Protein AF-H9FMI4-F1 (afdb_monomer_lite)

pLDDT: mean 73.88, std 20.62, range [27.97, 95.12]

Radius of gyration: 36.06 Å; chains: 1; bounding box: 85×95×102 Å

Structure (mmCIF, N/CA/C/O backbone):
data_AF-H9FMI4-F1
#
_entry.id   AF-H9FMI4-F1
#
loop_
_atom_site.group_PDB
_atom_site.id
_atom_site.type_symbol
_atom_site.label_atom_id
_atom_site.label_alt_id
_atom_site.label_comp_id
_atom_site.label_asym_id
_atom_site.label_entity_id
_atom_site.label_seq_id
_atom_site.pdbx_PDB_ins_code
_atom_site.Cartn_x
_atom_site.Cartn_y
_atom_site.Cartn_z
_atom_site.occupancy
_atom_site.B_iso_or_equiv
_atom_site.auth_seq_id
_atom_site.auth_comp_id
_atom_site.auth_asym_id
_atom_site.auth_atom_id
_atom_site.pdbx_PDB_model_num
ATOM 1 N N . GLU A 1 1 ? 30.956 66.919 -17.839 1.00 42.22 1 GLU A N 1
ATOM 2 C CA . GLU A 1 1 ? 31.391 65.594 -18.315 1.00 42.22 1 GLU A CA 1
ATOM 3 C C . GLU A 1 1 ? 30.172 64.698 -18.443 1.00 42.22 1 GLU A C 1
ATOM 5 O O . GLU A 1 1 ? 29.505 64.435 -17.453 1.00 42.22 1 GLU A O 1
ATOM 10 N N . LEU A 1 2 ? 29.829 64.336 -19.676 1.00 40.94 2 LEU A N 1
ATOM 11 C CA . LEU A 1 2 ? 28.785 63.376 -20.034 1.00 40.94 2 LEU A CA 1
ATOM 12 C C . LEU A 1 2 ? 29.380 62.520 -21.159 1.00 40.94 2 LEU A C 1
ATOM 14 O O . LEU A 1 2 ? 29.758 63.107 -22.177 1.00 40.94 2 LEU A O 1
ATOM 18 N N . PRO A 1 3 ? 29.506 61.191 -21.011 1.00 38.88 3 PRO A N 1
ATOM 19 C CA . PRO A 1 3 ? 29.936 60.337 -22.109 1.00 38.88 3 PRO A CA 1
ATOM 20 C C . PRO A 1 3 ? 28.745 59.842 -22.942 1.00 38.88 3 PRO A C 1
ATOM 22 O O . PRO A 1 3 ? 27.662 59.571 -22.425 1.00 38.88 3 PRO A O 1
ATOM 25 N N . LEU A 1 4 ? 29.002 59.753 -24.246 1.00 40.91 4 LEU A N 1
ATOM 26 C CA . LEU A 1 4 ? 28.154 59.280 -25.345 1.00 40.91 4 LEU A CA 1
ATOM 27 C C . LEU A 1 4 ? 27.764 57.786 -25.233 1.00 40.91 4 LEU A C 1
ATOM 29 O O . LEU A 1 4 ? 28.444 57.039 -24.531 1.00 40.91 4 LEU A O 1
ATOM 33 N N . PRO A 1 5 ? 26.716 57.332 -25.955 1.00 41.47 5 PRO A N 1
ATOM 34 C CA . PRO A 1 5 ? 26.287 55.934 -25.970 1.00 41.47 5 PRO A CA 1
ATOM 35 C C . PRO A 1 5 ? 27.092 55.071 -26.962 1.00 41.47 5 PRO A C 1
ATOM 37 O O . PRO A 1 5 ? 27.401 55.502 -28.073 1.00 41.47 5 PRO A O 1
ATOM 40 N N . GLU A 1 6 ? 27.390 53.834 -26.555 1.00 38.56 6 GLU A N 1
ATOM 41 C CA . GLU A 1 6 ? 28.016 52.772 -27.362 1.00 38.56 6 GLU A CA 1
ATOM 42 C C . GLU A 1 6 ? 26.975 52.029 -28.240 1.00 38.56 6 GLU A C 1
ATOM 44 O O . GLU A 1 6 ? 25.792 52.001 -27.883 1.00 38.56 6 GLU A O 1
ATOM 49 N N . PRO A 1 7 ? 27.375 51.423 -29.379 1.00 35.50 7 PRO A N 1
ATOM 50 C CA . PRO A 1 7 ? 26.454 50.845 -30.361 1.00 35.50 7 PRO A CA 1
ATOM 51 C C . PRO A 1 7 ? 26.001 49.404 -30.049 1.00 35.50 7 PRO A C 1
ATOM 53 O O . PRO A 1 7 ? 26.708 48.617 -29.424 1.00 35.50 7 PRO A O 1
ATOM 56 N N . GLU A 1 8 ? 24.813 49.060 -30.557 1.00 37.81 8 GLU A N 1
ATOM 57 C CA . GLU A 1 8 ? 24.142 47.755 -30.471 1.00 37.81 8 GLU A CA 1
ATOM 58 C C . GLU A 1 8 ? 24.957 46.594 -31.081 1.00 37.81 8 GLU A C 1
ATOM 60 O O . GLU A 1 8 ? 25.330 46.624 -32.257 1.00 37.81 8 GLU A O 1
ATOM 65 N N . GLU A 1 9 ? 25.161 45.516 -30.310 1.00 32.06 9 GLU A N 1
ATOM 66 C CA . GLU A 1 9 ? 25.760 44.266 -30.793 1.00 32.06 9 GLU A CA 1
ATOM 67 C C . GLU A 1 9 ? 24.673 43.285 -31.280 1.00 32.06 9 GLU A C 1
ATOM 69 O O . GLU A 1 9 ? 23.802 42.840 -30.529 1.00 32.06 9 GLU A O 1
ATOM 74 N N . GLN A 1 10 ? 24.724 42.941 -32.569 1.00 32.38 10 GLN A N 1
ATOM 75 C CA . GLN A 1 10 ? 23.829 41.983 -33.217 1.00 32.38 10 GLN A CA 1
ATOM 76 C C . GLN A 1 10 ? 24.115 40.542 -32.767 1.00 32.38 10 GLN A C 1
ATOM 78 O O . GLN A 1 10 ? 25.233 40.032 -32.852 1.00 32.38 10 GLN A O 1
ATOM 83 N N . SER A 1 11 ? 23.057 39.847 -32.361 1.00 31.47 11 SER A N 1
ATOM 84 C CA . SER A 1 11 ? 23.058 38.450 -31.937 1.00 31.47 11 SER A CA 1
ATOM 85 C C . SER A 1 11 ? 23.387 37.485 -33.091 1.00 31.47 11 SER A C 1
ATOM 87 O O . SER A 1 11 ? 22.639 37.346 -34.057 1.00 31.47 11 SER A O 1
ATOM 89 N N . ARG A 1 12 ? 24.507 36.755 -32.976 1.00 35.41 12 ARG A N 1
ATOM 90 C CA . ARG A 1 12 ? 24.847 35.607 -33.844 1.00 35.41 12 ARG A CA 1
ATOM 91 C C . ARG A 1 12 ? 24.311 34.286 -33.262 1.00 35.41 12 ARG A C 1
ATOM 93 O O . ARG A 1 12 ? 24.400 34.080 -32.050 1.00 35.41 12 ARG A O 1
ATOM 100 N N . PRO A 1 13 ? 23.834 33.336 -34.092 1.00 30.42 13 PRO A N 1
ATOM 101 C CA . PRO A 1 13 ? 23.351 32.039 -33.619 1.00 30.42 13 PRO A CA 1
ATOM 102 C C . PRO A 1 13 ? 24.508 31.109 -33.209 1.00 30.42 13 PRO A C 1
ATOM 104 O O . PRO A 1 13 ? 25.505 30.964 -33.923 1.00 30.42 13 PRO A O 1
ATOM 107 N N . ARG A 1 14 ? 24.365 30.444 -32.053 1.00 31.91 14 ARG A N 1
ATOM 108 C CA . ARG A 1 14 ? 25.301 29.422 -31.548 1.00 31.91 14 ARG A CA 1
ATOM 109 C C . ARG A 1 14 ? 25.252 28.163 -32.427 1.00 31.91 14 ARG A C 1
ATOM 111 O O . ARG A 1 14 ? 24.210 27.527 -32.547 1.00 31.91 14 ARG A O 1
ATOM 118 N N . LYS A 1 15 ? 26.399 27.775 -32.996 1.00 31.66 15 LYS A N 1
ATOM 119 C CA . LYS A 1 15 ? 26.611 26.465 -33.640 1.00 31.66 15 LYS A CA 1
ATOM 120 C C . LYS A 1 15 ? 26.586 25.335 -32.592 1.00 31.66 15 LYS A C 1
ATOM 122 O O . LYS A 1 15 ? 27.201 25.507 -31.539 1.00 31.66 15 LYS A O 1
ATOM 127 N N . PRO A 1 16 ? 25.965 24.173 -32.869 1.00 31.17 16 PRO A N 1
ATOM 128 C CA . PRO A 1 16 ? 26.100 22.992 -32.023 1.00 31.17 16 PRO A CA 1
ATOM 129 C C . PRO A 1 16 ? 27.470 22.326 -32.222 1.00 31.17 16 PRO A C 1
ATOM 131 O O . PRO A 1 16 ? 27.912 22.072 -33.344 1.00 31.17 16 PRO A O 1
ATOM 134 N N . THR A 1 17 ? 28.144 22.051 -31.108 1.00 30.31 17 THR A N 1
ATOM 135 C CA . THR A 1 17 ? 29.453 21.398 -31.033 1.00 30.31 17 THR A CA 1
ATOM 136 C C . THR A 1 17 ? 29.325 19.914 -31.386 1.00 30.31 17 THR A C 1
ATOM 138 O O . THR A 1 17 ? 28.768 19.134 -30.615 1.00 30.31 17 THR A O 1
ATOM 141 N N . LEU A 1 18 ? 29.848 19.512 -32.545 1.00 33.16 18 LEU A N 1
ATOM 142 C CA . LEU A 1 18 ? 30.034 18.104 -32.904 1.00 33.16 18 LEU A CA 1
ATOM 143 C C . LEU A 1 18 ? 31.157 17.516 -32.037 1.00 33.16 18 LEU A C 1
ATOM 145 O O . LEU A 1 18 ? 32.282 18.015 -32.062 1.00 33.16 18 LEU A O 1
ATOM 149 N N . GLN A 1 19 ? 30.859 16.475 -31.256 1.00 34.31 19 GLN A N 1
ATOM 150 C CA . GLN A 1 19 ? 31.896 15.699 -30.569 1.00 34.31 19 GLN A CA 1
ATOM 151 C C . GLN A 1 19 ? 32.615 14.752 -31.548 1.00 34.31 19 GLN A C 1
ATOM 153 O O . GLN A 1 19 ? 32.002 14.305 -32.521 1.00 34.31 19 GLN A O 1
ATOM 158 N N . PRO A 1 20 ? 33.902 14.426 -31.316 1.00 30.05 20 PRO A N 1
ATOM 159 C CA . PRO A 1 20 ? 34.698 13.655 -32.259 1.00 30.05 20 PRO A CA 1
ATOM 160 C C . PRO A 1 20 ? 34.343 12.166 -32.195 1.00 30.05 20 PRO A C 1
ATOM 162 O O . PRO A 1 20 ? 34.329 11.558 -31.125 1.00 30.05 20 PRO A O 1
ATOM 165 N N . VAL A 1 21 ? 34.115 11.565 -33.361 1.00 31.38 21 VAL A N 1
ATOM 166 C CA . VAL A 1 21 ? 33.982 10.114 -33.528 1.00 31.38 21 VAL A CA 1
ATOM 167 C C . VAL A 1 21 ? 35.358 9.473 -33.321 1.00 31.38 21 VAL A C 1
ATOM 169 O O . VAL A 1 21 ? 36.261 9.638 -34.141 1.00 31.38 21 VAL A O 1
ATOM 172 N N . LEU A 1 22 ? 35.530 8.739 -32.219 1.00 30.92 22 LEU A N 1
ATOM 173 C CA . LEU A 1 22 ? 36.708 7.902 -31.981 1.00 30.92 22 LEU A CA 1
ATOM 174 C C . LEU A 1 22 ? 36.689 6.707 -32.947 1.00 30.92 22 LEU A C 1
ATOM 176 O O . LEU A 1 22 ? 35.908 5.772 -32.788 1.00 30.92 22 LEU A O 1
ATOM 180 N N . GLN A 1 23 ? 37.568 6.731 -33.949 1.00 30.28 23 GLN A N 1
ATOM 181 C CA . GLN A 1 23 ? 37.829 5.595 -34.835 1.00 30.28 23 GLN A CA 1
ATOM 182 C C . GLN A 1 23 ? 38.640 4.521 -34.091 1.00 30.28 23 GLN A C 1
ATOM 184 O O . GLN A 1 23 ? 39.868 4.581 -34.019 1.00 30.28 23 GLN A O 1
ATOM 189 N N . LEU A 1 24 ? 37.959 3.516 -33.540 1.00 27.97 24 LEU A N 1
ATOM 190 C CA . LEU A 1 24 ? 38.598 2.314 -33.002 1.00 27.97 24 LEU A CA 1
ATOM 191 C C . LEU A 1 24 ? 38.919 1.344 -34.151 1.00 27.97 24 LEU A C 1
ATOM 193 O O . LEU A 1 24 ? 38.038 0.705 -34.721 1.00 27.97 24 LEU A O 1
ATOM 197 N N . LYS A 1 25 ? 40.208 1.241 -34.501 1.00 29.80 25 LYS A N 1
ATOM 198 C CA . LYS A 1 25 ? 40.739 0.234 -35.436 1.00 29.80 25 LYS A CA 1
ATOM 199 C C . LYS A 1 25 ? 40.521 -1.175 -34.873 1.00 29.80 25 LYS A C 1
ATOM 201 O O . LYS A 1 25 ? 41.021 -1.499 -33.796 1.00 29.80 25 LYS A O 1
ATOM 206 N N . ALA A 1 26 ? 39.836 -2.026 -35.635 1.00 30.75 26 ALA A N 1
ATOM 207 C CA . ALA A 1 26 ? 39.648 -3.437 -35.316 1.00 30.75 26 ALA A CA 1
ATOM 208 C C . ALA A 1 26 ? 40.996 -4.189 -35.291 1.00 30.75 26 ALA A C 1
ATOM 210 O O . ALA A 1 26 ? 41.711 -4.253 -36.294 1.00 30.75 26 ALA A O 1
ATOM 211 N N . ARG A 1 27 ? 41.342 -4.782 -34.141 1.00 29.52 27 ARG A N 1
ATOM 212 C CA . ARG A 1 27 ? 42.424 -5.771 -34.017 1.00 29.52 27 ARG A CA 1
ATOM 213 C C . ARG A 1 27 ? 41.972 -7.067 -34.699 1.00 29.52 27 ARG A C 1
ATOM 215 O O . ARG A 1 27 ? 41.028 -7.697 -34.235 1.00 29.52 27 ARG A O 1
ATOM 222 N N . ARG A 1 28 ? 42.659 -7.487 -35.766 1.00 33.09 28 ARG A N 1
ATOM 223 C CA . ARG A 1 28 ? 42.507 -8.842 -36.322 1.00 33.09 28 ARG A CA 1
ATOM 224 C C . ARG A 1 28 ? 43.078 -9.850 -35.322 1.00 33.09 28 ARG A C 1
ATOM 226 O O . ARG A 1 28 ? 44.246 -9.733 -34.953 1.00 33.09 28 ARG A O 1
ATOM 233 N N . ARG A 1 29 ? 42.273 -10.823 -34.888 1.00 29.66 29 ARG A N 1
ATOM 234 C CA . ARG A 1 29 ? 42.790 -12.043 -34.258 1.00 29.66 29 ARG A CA 1
ATOM 235 C C . ARG A 1 29 ? 43.164 -13.050 -35.343 1.00 29.66 29 ARG A C 1
ATOM 237 O O . ARG A 1 29 ? 42.471 -13.174 -36.347 1.00 29.66 29 ARG A O 1
ATOM 244 N N . LEU A 1 30 ? 44.307 -13.690 -35.131 1.00 38.28 30 LEU A N 1
ATOM 245 C CA . LEU A 1 30 ? 44.795 -14.847 -35.864 1.00 38.28 30 LEU A CA 1
ATOM 246 C C . LEU A 1 30 ? 44.110 -16.069 -35.247 1.00 38.28 30 LEU A C 1
ATOM 248 O O . LEU A 1 30 ? 44.244 -16.248 -34.038 1.00 38.28 30 LEU A O 1
ATOM 252 N N . ASP A 1 31 ? 43.399 -16.868 -36.039 1.00 33.06 31 ASP A N 1
ATOM 253 C CA . ASP A 1 31 ? 42.858 -18.142 -35.564 1.00 33.06 31 ASP A CA 1
ATOM 254 C C . ASP A 1 31 ? 43.367 -19.296 -36.428 1.00 33.06 31 ASP A C 1
ATOM 256 O O . ASP A 1 31 ? 43.483 -19.176 -37.652 1.00 33.06 31 ASP A O 1
ATOM 260 N N . LYS A 1 32 ? 43.765 -20.362 -35.734 1.00 32.12 32 LYS A N 1
ATOM 261 C CA . LYS A 1 32 ? 44.442 -21.553 -36.234 1.00 32.12 32 LYS A CA 1
ATOM 262 C C . LYS A 1 32 ? 43.520 -22.738 -35.957 1.00 32.12 32 LYS A C 1
ATOM 264 O O . LYS A 1 32 ? 43.029 -22.879 -34.846 1.00 32.12 32 LYS A O 1
ATOM 269 N N . ASP A 1 33 ? 43.440 -23.602 -36.961 1.00 31.55 33 ASP A N 1
ATOM 270 C CA . ASP A 1 33 ? 42.939 -24.979 -36.959 1.00 31.55 33 ASP A CA 1
ATOM 271 C C . ASP A 1 33 ? 41.448 -25.231 -37.244 1.00 31.55 33 ASP A C 1
ATOM 273 O O . ASP A 1 33 ? 40.531 -24.515 -36.857 1.00 31.55 33 ASP A O 1
ATOM 277 N N . ALA A 1 34 ? 41.271 -26.281 -38.046 1.00 35.66 34 ALA A N 1
ATOM 278 C CA . ALA A 1 34 ? 40.115 -26.651 -38.844 1.00 35.66 34 ALA A CA 1
ATOM 279 C C . ALA A 1 34 ? 39.154 -27.618 -38.136 1.00 35.66 34 ALA A C 1
ATOM 281 O O . ALA A 1 34 ? 39.612 -28.470 -37.380 1.00 35.66 34 ALA A O 1
ATOM 282 N N . LEU A 1 35 ? 37.867 -27.603 -38.535 1.00 30.77 35 LEU A N 1
ATOM 283 C CA . LEU A 1 35 ? 37.130 -28.822 -38.921 1.00 30.77 35 LEU A CA 1
ATOM 284 C C . LEU A 1 35 ? 35.811 -28.531 -39.692 1.00 30.77 35 LEU A C 1
ATOM 286 O O . LEU A 1 35 ? 34.943 -27.829 -39.192 1.00 30.77 35 LEU A O 1
ATOM 290 N N . ALA A 1 36 ? 35.721 -29.118 -40.898 1.00 34.00 36 ALA A N 1
ATOM 291 C CA . ALA A 1 36 ? 34.589 -29.515 -41.771 1.00 34.00 36 ALA A CA 1
ATOM 292 C C . ALA A 1 36 ? 33.333 -28.612 -42.005 1.00 34.00 36 ALA A C 1
ATOM 294 O O . ALA A 1 36 ? 32.648 -28.240 -41.056 1.00 34.00 36 ALA A O 1
ATOM 295 N N . PRO A 1 37 ? 32.914 -28.374 -43.277 1.00 37.97 37 PRO A N 1
ATOM 296 C CA . PRO A 1 37 ? 31.668 -27.677 -43.609 1.00 37.97 37 PRO A CA 1
ATOM 297 C C . PRO A 1 37 ? 30.468 -28.632 -43.789 1.00 37.97 37 PRO A C 1
ATOM 299 O O . PRO A 1 37 ? 30.558 -29.647 -44.479 1.00 37.97 37 PRO A O 1
ATOM 302 N N . GLY A 1 38 ? 29.316 -28.267 -43.215 1.00 42.00 38 GLY A N 1
ATOM 303 C CA . GLY A 1 38 ? 27.993 -28.772 -43.612 1.00 42.00 38 GLY A CA 1
ATOM 304 C C . GLY A 1 38 ? 27.479 -28.084 -44.892 1.00 42.00 38 GLY A C 1
ATOM 305 O O . GLY A 1 38 ? 28.081 -27.105 -45.342 1.00 42.00 38 GLY A O 1
ATOM 306 N N . PRO A 1 39 ? 26.379 -28.559 -45.506 1.00 37.25 39 PRO A N 1
ATOM 307 C CA . PRO A 1 39 ? 25.982 -28.183 -46.859 1.00 37.25 39 PRO A CA 1
ATOM 308 C C . PRO A 1 39 ? 25.216 -26.855 -46.860 1.00 37.25 39 PRO A C 1
ATOM 310 O O . PRO A 1 39 ? 24.010 -26.811 -47.076 1.00 37.25 39 PRO A O 1
ATOM 313 N N . PHE A 1 40 ? 25.918 -25.753 -46.631 1.00 34.44 40 PHE A N 1
ATOM 314 C CA . PHE A 1 40 ? 25.417 -24.427 -46.964 1.00 34.44 40 PHE A CA 1
ATOM 315 C C . PHE A 1 40 ? 26.462 -23.734 -47.826 1.00 34.44 40 PHE A C 1
ATOM 317 O O . PHE A 1 40 ? 27.612 -23.567 -47.425 1.00 34.44 40 PHE A O 1
ATOM 324 N N . ALA A 1 41 ? 26.065 -23.379 -49.048 1.00 32.97 41 ALA A N 1
ATOM 325 C CA . ALA A 1 41 ? 26.915 -22.648 -49.970 1.00 32.97 41 ALA A CA 1
ATOM 326 C C . ALA A 1 41 ? 27.346 -21.324 -49.321 1.00 32.97 41 ALA A C 1
ATOM 328 O O . ALA A 1 41 ? 26.516 -20.473 -49.001 1.00 32.97 41 ALA A O 1
ATOM 329 N N . ALA A 1 42 ? 28.653 -21.160 -49.119 1.00 33.56 42 ALA A N 1
ATOM 330 C CA . ALA A 1 42 ? 29.232 -19.887 -48.730 1.00 33.56 42 ALA A CA 1
ATOM 331 C C . ALA A 1 42 ? 29.050 -18.894 -49.886 1.00 33.56 42 ALA A C 1
ATOM 333 O O . ALA A 1 42 ? 29.581 -19.094 -50.979 1.00 33.56 42 ALA A O 1
ATOM 334 N N . PHE A 1 43 ? 28.291 -17.824 -49.657 1.00 36.44 43 PHE A N 1
ATOM 335 C CA . PHE A 1 43 ? 28.196 -16.724 -50.612 1.00 36.44 43 PHE A CA 1
ATOM 336 C C . PHE A 1 43 ? 29.449 -15.842 -50.508 1.00 36.44 43 PHE A C 1
ATOM 338 O O . PHE A 1 43 ? 29.859 -15.496 -49.395 1.00 36.44 43 PHE A O 1
ATOM 345 N N . PRO A 1 44 ? 30.072 -15.443 -51.631 1.00 33.75 44 PRO A N 1
ATOM 346 C CA . PRO A 1 44 ? 31.243 -14.587 -51.588 1.00 33.75 44 PRO A CA 1
ATOM 347 C C . PRO A 1 44 ? 30.835 -13.174 -51.154 1.00 33.75 44 PRO A C 1
ATOM 349 O O . PRO A 1 44 ? 30.072 -12.479 -51.828 1.00 33.75 44 PRO A O 1
ATOM 352 N N . ASN A 1 45 ? 31.372 -12.736 -50.015 1.00 39.09 45 ASN A N 1
ATOM 353 C CA . ASN A 1 45 ? 31.313 -11.348 -49.574 1.00 39.09 45 ASN A CA 1
ATOM 354 C C . ASN A 1 45 ? 32.164 -10.484 -50.510 1.00 39.09 45 ASN A C 1
ATOM 356 O O . ASN A 1 45 ? 33.381 -10.399 -50.361 1.00 39.09 45 ASN A O 1
ATOM 360 N N . GLY A 1 46 ? 31.514 -9.838 -51.476 1.00 40.19 46 GLY A N 1
ATOM 361 C CA . GLY A 1 46 ? 32.194 -8.916 -52.380 1.00 40.19 46 GLY A CA 1
ATOM 362 C C . GLY A 1 46 ? 31.370 -8.517 -53.595 1.00 40.19 46 GLY A C 1
ATOM 363 O O . GLY A 1 46 ? 31.878 -8.587 -54.705 1.00 40.19 46 GLY A O 1
ATOM 364 N N . TRP A 1 47 ? 30.109 -8.111 -53.417 1.00 33.75 47 TRP A N 1
ATOM 365 C CA . TRP A 1 47 ? 29.311 -7.572 -54.524 1.00 33.75 47 TRP A CA 1
ATOM 366 C C . TRP A 1 47 ? 29.011 -6.088 -54.311 1.00 33.75 47 TRP A C 1
ATOM 368 O O . TRP A 1 47 ? 28.010 -5.700 -53.707 1.00 33.75 47 TRP A O 1
ATOM 378 N N . THR A 1 48 ? 29.894 -5.233 -54.824 1.00 45.56 48 THR A N 1
ATOM 379 C CA . THR A 1 48 ? 29.603 -3.816 -55.063 1.00 45.56 48 THR A CA 1
ATOM 380 C C . THR A 1 48 ? 28.814 -3.711 -56.362 1.00 45.56 48 THR A C 1
ATOM 382 O O . THR A 1 48 ? 29.385 -3.603 -57.443 1.00 45.56 48 THR A O 1
ATOM 385 N N . GLY A 1 49 ? 27.489 -3.783 -56.289 1.00 37.41 49 GLY A N 1
ATOM 386 C CA . GLY A 1 49 ? 26.675 -3.684 -57.493 1.00 37.41 49 GLY A CA 1
ATOM 387 C C . GLY A 1 49 ? 25.220 -3.401 -57.183 1.00 37.41 49 GLY A C 1
ATOM 388 O O . GLY A 1 49 ? 24.544 -4.204 -56.547 1.00 37.41 49 GLY A O 1
ATOM 389 N N . LYS A 1 50 ? 24.745 -2.252 -57.672 1.00 46.00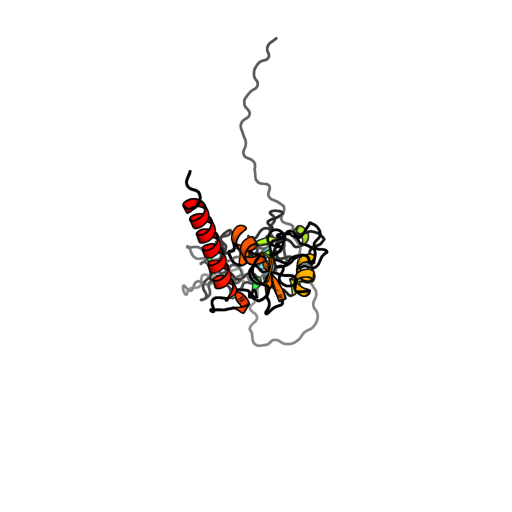 50 LYS A N 1
ATOM 390 C CA . LYS A 1 50 ? 23.326 -1.938 -57.849 1.00 46.00 50 LYS A CA 1
ATOM 391 C C . LYS A 1 50 ? 22.664 -3.077 -58.638 1.00 46.00 50 LYS A C 1
ATOM 393 O O . LYS A 1 50 ? 22.717 -3.071 -59.862 1.00 46.00 50 LYS A O 1
ATOM 398 N N . GLN A 1 51 ? 22.025 -4.032 -57.971 1.00 46.25 51 GLN A N 1
ATOM 399 C CA . GLN A 1 51 ? 21.050 -4.904 -58.622 1.00 46.25 51 GLN A CA 1
ATOM 400 C C . GLN A 1 51 ? 19.647 -4.392 -58.311 1.00 46.25 51 GLN A C 1
ATOM 402 O O . GLN A 1 51 ? 19.185 -4.447 -57.174 1.00 46.25 51 GLN A O 1
ATOM 407 N N . LYS A 1 52 ? 18.965 -3.888 -59.345 1.00 46.56 52 LYS A N 1
ATOM 408 C CA . LYS A 1 52 ? 17.502 -3.848 -59.366 1.00 46.56 52 LYS A CA 1
ATOM 409 C C . LYS A 1 52 ? 17.032 -5.279 -59.626 1.00 46.56 52 LYS A C 1
ATOM 411 O O . LYS A 1 52 ? 17.380 -5.844 -60.659 1.00 46.56 52 LYS A O 1
ATOM 416 N N . SER A 1 53 ? 16.299 -5.873 -58.688 1.00 48.03 53 SER A N 1
ATOM 417 C CA . SER A 1 53 ? 15.646 -7.165 -58.910 1.00 48.03 53 SER A CA 1
ATOM 418 C C . SER A 1 53 ? 14.530 -6.994 -59.954 1.00 48.03 53 SER A C 1
ATOM 420 O O . SER A 1 53 ? 13.712 -6.085 -59.788 1.00 48.03 53 SER A O 1
ATOM 422 N N . PRO A 1 54 ? 14.475 -7.827 -61.007 1.00 45.84 54 PRO A N 1
ATOM 423 C CA . PRO A 1 54 ? 13.487 -7.705 -62.083 1.00 45.84 54 PRO A CA 1
ATOM 424 C C . PRO A 1 54 ? 12.066 -8.107 -61.656 1.00 45.84 54 PRO A C 1
ATOM 426 O O . PRO A 1 54 ? 11.106 -7.717 -62.308 1.00 45.84 54 PRO A O 1
ATOM 429 N N . ASP A 1 55 ? 11.918 -8.804 -60.529 1.00 58.84 55 ASP A N 1
ATOM 430 C CA . ASP A 1 55 ? 10.650 -9.437 -60.143 1.00 58.84 55 ASP A CA 1
ATOM 431 C C . ASP A 1 55 ? 9.680 -8.508 -59.391 1.00 58.84 55 ASP A C 1
ATOM 433 O O . ASP A 1 55 ? 8.672 -8.965 -58.862 1.00 58.84 55 ASP A O 1
ATOM 437 N N . GLY A 1 56 ? 10.004 -7.219 -59.227 1.00 53.12 56 GLY A N 1
ATOM 438 C CA . GLY A 1 56 ? 9.208 -6.292 -58.402 1.00 53.12 56 GLY A CA 1
ATOM 439 C C . GLY A 1 56 ? 9.169 -6.641 -56.903 1.00 53.12 56 GLY A C 1
ATOM 440 O O . GLY A 1 56 ? 8.599 -5.902 -56.109 1.00 53.12 56 GLY A O 1
ATOM 441 N N . VAL A 1 57 ? 9.808 -7.739 -56.488 1.00 57.00 57 VAL A N 1
ATOM 442 C CA . VAL A 1 57 ? 9.880 -8.174 -55.092 1.00 57.00 57 VAL A CA 1
ATOM 443 C C . VAL A 1 57 ? 10.898 -7.318 -54.346 1.00 57.00 57 VAL A C 1
ATOM 445 O O . VAL A 1 57 ? 12.112 -7.478 -54.482 1.00 57.00 57 VAL A O 1
ATOM 448 N N . HIS A 1 58 ? 10.387 -6.394 -53.540 1.00 57.91 58 HIS A N 1
ATOM 449 C CA . HIS A 1 58 ? 11.175 -5.516 -52.684 1.00 57.91 58 HIS A CA 1
ATOM 450 C C . HIS A 1 58 ? 11.814 -6.318 -51.546 1.00 57.91 58 HIS A C 1
ATOM 452 O O . HIS A 1 58 ? 11.121 -6.916 -50.724 1.00 57.91 58 HIS A O 1
ATOM 458 N N . ARG A 1 59 ? 13.148 -6.341 -51.488 1.00 62.31 59 ARG A N 1
ATOM 459 C CA . ARG A 1 59 ? 13.893 -7.080 -50.462 1.00 62.31 59 ARG A CA 1
ATOM 460 C C . ARG A 1 59 ? 14.433 -6.105 -49.423 1.00 62.31 59 ARG A C 1
ATOM 462 O O . ARG A 1 59 ? 15.263 -5.258 -49.743 1.00 62.31 59 ARG A O 1
ATOM 469 N N . VAL A 1 60 ? 13.964 -6.233 -48.183 1.00 56.66 60 VAL A N 1
ATOM 470 C CA . VAL A 1 60 ? 14.588 -5.579 -47.028 1.00 56.66 60 VAL A CA 1
ATOM 471 C C . VAL A 1 60 ? 15.893 -6.314 -46.749 1.00 56.66 60 VAL A C 1
ATOM 473 O O . VAL A 1 60 ? 15.889 -7.527 -46.544 1.00 56.66 60 VAL A O 1
ATOM 476 N N . ARG A 1 61 ? 17.014 -5.594 -46.767 1.00 60.19 61 ARG A N 1
ATOM 477 C CA . ARG A 1 61 ? 18.309 -6.139 -46.362 1.00 60.19 61 ARG A CA 1
ATOM 478 C C . ARG A 1 61 ? 18.697 -5.505 -45.036 1.00 60.19 61 ARG A C 1
ATOM 480 O O . ARG A 1 61 ? 18.890 -4.296 -44.963 1.00 60.19 61 ARG A O 1
ATOM 487 N N . VAL A 1 62 ? 18.821 -6.338 -44.012 1.00 58.03 62 VAL A N 1
ATOM 488 C CA . VAL A 1 62 ? 19.464 -5.969 -42.750 1.00 58.03 62 VAL A CA 1
ATOM 489 C C . VAL A 1 62 ? 20.954 -6.245 -42.932 1.00 58.03 62 VAL A C 1
ATOM 491 O O . VAL A 1 62 ? 21.329 -7.342 -43.352 1.00 58.03 62 VAL A O 1
ATOM 494 N N . ASP A 1 63 ? 21.809 -5.245 -42.721 1.00 57.62 63 ASP A N 1
ATOM 495 C CA . ASP A 1 63 ? 23.255 -5.456 -42.792 1.00 57.62 63 ASP A CA 1
ATOM 496 C C . ASP A 1 63 ? 23.702 -6.112 -41.481 1.00 57.62 63 ASP A C 1
ATOM 498 O O . ASP A 1 63 ? 23.928 -5.438 -40.483 1.00 57.62 63 ASP A O 1
ATOM 502 N N . PHE A 1 64 ? 23.806 -7.443 -41.460 1.00 55.94 64 PHE A N 1
ATOM 503 C CA . PHE A 1 64 ? 24.258 -8.226 -40.294 1.00 55.94 64 PHE A CA 1
ATOM 504 C C . PHE A 1 64 ? 25.764 -8.077 -40.014 1.00 55.94 64 PHE A C 1
ATOM 506 O O . PHE A 1 64 ? 26.415 -8.994 -39.523 1.00 55.94 64 PHE A O 1
ATOM 513 N N . LYS A 1 65 ? 26.357 -6.941 -40.383 1.00 57.19 65 LYS A N 1
ATOM 514 C CA . LYS A 1 65 ? 27.785 -6.683 -40.198 1.00 57.19 65 LYS A CA 1
ATOM 515 C C . LYS A 1 65 ? 28.134 -6.379 -38.736 1.00 57.19 65 LYS A C 1
ATOM 517 O O . LYS A 1 65 ? 29.309 -6.390 -38.380 1.00 57.19 65 LYS A O 1
ATOM 522 N N . GLU A 1 66 ? 27.129 -6.103 -37.913 1.00 59.44 66 GLU A N 1
ATOM 523 C CA . GLU A 1 66 ? 27.262 -5.712 -36.514 1.00 59.44 66 GLU A CA 1
ATOM 524 C C . GLU A 1 66 ? 26.828 -6.862 -35.596 1.00 59.44 66 GLU A C 1
ATOM 526 O O . GLU A 1 66 ? 25.880 -7.590 -35.904 1.00 59.44 66 GLU A O 1
ATOM 531 N N . ASP A 1 67 ? 27.531 -7.038 -34.474 1.00 59.50 67 ASP A N 1
ATOM 532 C CA . ASP A 1 67 ? 27.194 -8.042 -33.465 1.00 59.50 67 ASP A CA 1
ATOM 533 C C . ASP A 1 67 ? 25.756 -7.814 -32.971 1.00 59.50 67 ASP A C 1
ATOM 535 O O . ASP A 1 67 ? 25.458 -6.790 -32.355 1.00 59.50 67 ASP A O 1
ATOM 539 N N . CYS A 1 68 ? 24.865 -8.782 -33.214 1.00 65.44 68 CYS A N 1
ATOM 540 C CA . CYS A 1 68 ? 23.440 -8.733 -32.854 1.00 65.44 68 CYS A CA 1
ATOM 541 C C . CYS A 1 68 ? 23.189 -8.947 -31.342 1.00 65.44 68 CYS A C 1
ATOM 543 O O . CYS A 1 68 ? 22.186 -9.530 -30.930 1.00 65.44 68 CYS A O 1
ATOM 545 N N . ASP A 1 69 ? 24.116 -8.499 -30.501 1.00 77.88 69 ASP A N 1
ATOM 546 C CA . ASP A 1 69 ? 23.934 -8.466 -29.056 1.00 77.88 69 ASP A CA 1
ATOM 547 C C . ASP A 1 69 ? 22.876 -7.404 -28.708 1.00 77.88 69 ASP A C 1
ATOM 549 O O . ASP A 1 69 ? 22.998 -6.237 -29.094 1.00 77.88 69 ASP A O 1
ATOM 553 N N . LEU A 1 70 ? 21.825 -7.798 -27.981 1.00 76.50 70 LEU A N 1
ATOM 554 C CA . LEU A 1 70 ? 20.725 -6.908 -27.596 1.00 76.50 70 LEU A CA 1
ATOM 555 C C . LEU A 1 70 ? 21.217 -5.674 -26.831 1.00 76.50 70 LEU A C 1
ATOM 557 O O . LEU A 1 70 ? 20.677 -4.583 -27.015 1.00 76.50 70 LEU A O 1
ATOM 561 N N 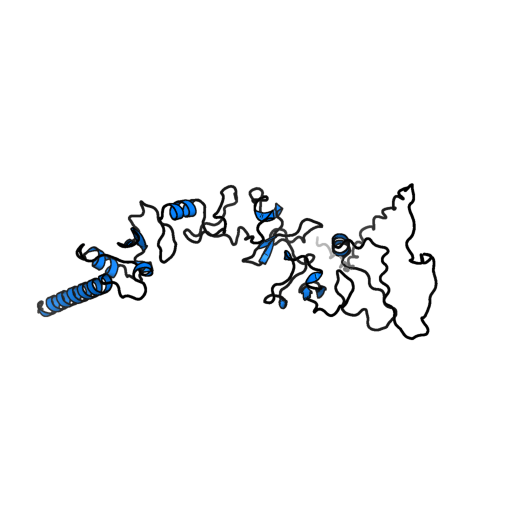. GLU A 1 71 ? 22.252 -5.814 -26.004 1.00 76.88 71 GLU A N 1
ATOM 562 C CA . GLU A 1 71 ? 22.822 -4.699 -25.252 1.00 76.88 71 GLU A CA 1
ATOM 563 C C . GLU A 1 71 ? 23.498 -3.691 -26.198 1.00 76.88 71 GLU A C 1
ATOM 565 O O . GLU A 1 71 ? 23.343 -2.478 -26.026 1.00 76.88 71 GLU A O 1
ATOM 570 N N . ASN A 1 72 ? 24.162 -4.170 -27.256 1.00 77.44 72 ASN A N 1
ATOM 571 C CA . ASN A 1 72 ? 24.735 -3.310 -28.293 1.00 77.44 72 ASN A CA 1
ATOM 572 C C . ASN A 1 72 ? 23.646 -2.597 -29.098 1.00 77.44 72 ASN A C 1
ATOM 574 O O . ASN A 1 72 ? 23.758 -1.393 -29.333 1.00 77.44 72 ASN A O 1
ATOM 578 N N . VAL A 1 73 ? 22.559 -3.289 -29.456 1.00 80.38 73 VAL A N 1
ATOM 579 C CA . VAL A 1 73 ? 21.413 -2.674 -30.148 1.00 80.38 73 VAL A CA 1
ATOM 580 C C . VAL A 1 73 ? 20.810 -1.550 -29.300 1.00 80.38 73 VAL A C 1
ATOM 582 O O . VAL A 1 73 ? 20.553 -0.453 -29.803 1.00 80.38 73 VAL A O 1
ATOM 585 N N . TRP A 1 74 ? 20.652 -1.763 -27.991 1.00 78.44 74 TRP A N 1
ATOM 586 C CA . TRP A 1 74 ? 20.194 -0.720 -27.070 1.00 78.44 74 TRP A CA 1
ATOM 587 C C . TRP A 1 74 ? 21.149 0.481 -27.002 1.00 78.44 74 TRP A C 1
ATOM 589 O O . TRP A 1 74 ? 20.689 1.628 -26.965 1.00 78.44 74 TRP A O 1
ATOM 599 N N . LEU A 1 75 ? 22.462 0.235 -26.986 1.00 76.12 75 LEU A N 1
ATOM 600 C CA . LEU A 1 75 ? 23.496 1.274 -26.927 1.00 76.12 75 LEU A CA 1
ATOM 601 C C . LEU A 1 75 ? 23.559 2.108 -28.213 1.00 76.12 75 LEU A C 1
ATOM 603 O O . LEU A 1 75 ? 23.632 3.336 -28.135 1.00 76.12 75 LEU A O 1
ATOM 607 N N . MET A 1 76 ? 23.486 1.455 -29.373 1.00 77.31 76 MET A N 1
ATOM 608 C CA . MET A 1 76 ? 23.531 2.096 -30.694 1.00 77.31 76 MET A CA 1
ATOM 609 C C . MET A 1 76 ? 22.203 2.755 -31.078 1.00 77.31 76 MET A C 1
ATOM 611 O O . MET A 1 76 ? 22.157 3.614 -31.954 1.00 77.31 76 MET A O 1
ATOM 615 N N . GLY A 1 77 ? 21.133 2.419 -30.358 1.00 77.12 77 GLY A N 1
ATOM 616 C CA . GLY A 1 77 ? 19.821 3.014 -30.534 1.00 77.12 77 GLY A CA 1
ATOM 617 C C . GLY A 1 77 ? 18.967 2.350 -31.604 1.00 77.12 77 GLY A C 1
ATOM 618 O O . GLY A 1 77 ? 18.122 3.029 -32.178 1.00 77.12 77 GLY A O 1
ATOM 619 N N . GLY A 1 78 ? 19.153 1.048 -31.812 1.00 78.12 78 GLY A N 1
ATOM 620 C CA . GLY A 1 78 ? 18.427 0.237 -32.783 1.00 78.12 78 GLY A CA 1
ATOM 621 C C . GLY A 1 78 ? 19.308 -0.260 -33.924 1.00 78.12 78 GLY A C 1
ATOM 622 O O . GLY A 1 78 ? 20.472 0.115 -34.049 1.00 78.12 78 GLY A O 1
ATOM 623 N N . LEU A 1 79 ? 18.724 -1.111 -34.763 1.00 76.94 79 LEU A N 1
ATOM 624 C CA . LEU A 1 79 ? 19.329 -1.565 -36.011 1.00 76.94 79 LEU A CA 1
ATOM 625 C C . LEU A 1 79 ? 18.929 -0.627 -37.154 1.00 76.94 79 LEU A C 1
ATOM 627 O O . LEU A 1 79 ? 17.769 -0.230 -37.275 1.00 76.94 79 LEU A O 1
ATOM 631 N N . SER A 1 80 ? 19.883 -0.294 -38.023 1.00 72.88 80 SER A N 1
ATOM 632 C CA . SER A 1 80 ? 19.607 0.537 -39.197 1.00 72.88 80 SER A CA 1
ATOM 633 C C . SER A 1 80 ? 18.857 -0.265 -40.264 1.00 72.88 80 SER A C 1
ATOM 635 O O . SER A 1 80 ? 19.347 -1.289 -40.740 1.00 72.88 80 SER A O 1
ATOM 637 N N . VAL A 1 81 ? 17.686 0.222 -40.685 1.00 73.00 81 VAL A N 1
ATOM 638 C CA . VAL A 1 81 ? 16.905 -0.367 -41.784 1.00 73.00 81 VAL A CA 1
ATOM 639 C C . VAL A 1 81 ? 17.033 0.513 -43.021 1.00 73.00 81 VAL A C 1
ATOM 641 O O . VAL A 1 81 ? 16.613 1.669 -43.024 1.00 73.00 81 VAL A O 1
ATOM 644 N N . LEU A 1 82 ? 17.597 -0.044 -44.092 1.00 71.94 82 LEU A N 1
ATOM 645 C CA . LEU A 1 82 ? 17.719 0.624 -45.386 1.00 71.94 82 LEU A CA 1
ATOM 646 C C . LEU A 1 82 ? 16.653 0.086 -46.345 1.00 71.94 82 LEU A C 1
ATOM 648 O O . LEU A 1 82 ? 16.551 -1.122 -46.559 1.00 71.94 82 LEU A O 1
ATOM 652 N N . THR A 1 83 ? 15.870 0.984 -46.945 1.00 71.56 83 THR A N 1
ATOM 653 C CA . THR A 1 83 ? 14.857 0.641 -47.952 1.00 71.56 83 THR A CA 1
ATOM 654 C C . THR A 1 83 ? 15.064 1.450 -49.228 1.00 71.56 83 THR A C 1
ATOM 656 O O . THR A 1 83 ? 15.464 2.611 -49.186 1.00 71.56 83 THR A O 1
ATOM 659 N N . SER A 1 84 ? 14.809 0.825 -50.375 1.00 71.50 84 SER A N 1
ATOM 660 C CA . SER A 1 84 ? 14.868 1.454 -51.700 1.00 71.50 84 SER A CA 1
ATOM 661 C C . SER A 1 84 ? 13.504 1.964 -52.187 1.00 71.50 84 SER A C 1
ATOM 663 O O . SER A 1 84 ? 13.405 2.441 -53.317 1.00 71.50 84 SER A O 1
ATOM 665 N N . VAL A 1 85 ? 12.460 1.854 -51.356 1.00 64.56 85 VAL A N 1
ATOM 666 C CA . VAL A 1 85 ? 11.063 2.154 -51.709 1.00 64.56 85 VAL A CA 1
ATOM 667 C C . VAL A 1 85 ? 10.624 3.499 -51.100 1.00 64.56 85 VAL A C 1
ATOM 669 O O . VAL A 1 85 ? 10.927 3.752 -49.930 1.00 64.56 85 VAL A O 1
ATOM 672 N N . PRO A 1 86 ? 9.908 4.368 -51.841 1.00 62.00 86 PRO A N 1
ATOM 673 C CA . PRO A 1 86 ? 9.289 5.565 -51.270 1.00 62.00 86 PRO A CA 1
ATOM 674 C C . PRO A 1 86 ? 8.177 5.188 -50.275 1.00 62.00 86 PRO A C 1
ATOM 676 O O . PRO A 1 86 ? 7.400 4.275 -50.536 1.00 62.00 86 PRO A O 1
ATOM 679 N N . GLY A 1 87 ? 8.116 5.878 -49.129 1.00 69.56 87 GLY A N 1
ATOM 680 C CA . GLY A 1 87 ? 7.155 5.602 -48.043 1.00 69.56 87 GLY A CA 1
ATOM 681 C C . GLY A 1 87 ? 7.779 5.300 -46.673 1.00 69.56 87 GLY A C 1
ATOM 682 O O . GLY A 1 87 ? 7.053 5.220 -45.688 1.00 69.56 87 GLY A O 1
ATOM 683 N N . GLY A 1 88 ? 9.111 5.195 -46.591 1.00 66.00 88 GLY A N 1
ATOM 684 C CA . GLY A 1 88 ? 9.832 4.910 -45.344 1.00 66.00 88 GLY A CA 1
ATOM 685 C C . GLY A 1 88 ? 9.748 3.435 -44.920 1.00 66.00 88 GLY A C 1
ATOM 686 O O . GLY A 1 88 ? 8.948 2.670 -45.463 1.00 66.00 88 GLY A O 1
ATOM 687 N N . PRO A 1 89 ? 10.615 2.982 -43.999 1.00 66.75 89 PRO A N 1
ATOM 688 C CA . PRO A 1 89 ? 10.509 1.633 -43.461 1.00 66.75 89 PRO A CA 1
ATOM 689 C C . PRO A 1 89 ? 9.186 1.477 -42.682 1.00 66.75 89 PRO A C 1
ATOM 691 O O . PRO A 1 89 ? 8.774 2.414 -41.994 1.00 66.75 89 PRO A O 1
ATOM 694 N N . PRO A 1 90 ? 8.508 0.315 -42.769 1.00 73.38 90 PRO A N 1
ATOM 695 C CA . PRO A 1 90 ? 7.336 0.043 -41.940 1.00 73.38 90 PRO A CA 1
ATOM 696 C C . PRO A 1 90 ? 7.701 0.133 -40.451 1.00 73.38 90 PRO A C 1
ATOM 698 O O . PRO A 1 90 ? 8.860 -0.068 -40.089 1.00 73.38 90 PRO A O 1
ATOM 701 N N . MET A 1 91 ? 6.723 0.388 -39.574 1.00 81.94 91 MET A N 1
ATOM 702 C CA . MET A 1 91 ? 6.969 0.303 -38.130 1.00 81.94 91 MET A CA 1
ATOM 703 C C . MET A 1 91 ? 7.369 -1.131 -37.768 1.00 81.94 91 MET A C 1
ATOM 705 O O . MET A 1 91 ? 6.577 -2.066 -37.900 1.00 81.94 91 MET A O 1
ATOM 709 N N . VAL A 1 92 ? 8.623 -1.289 -37.353 1.00 87.44 92 VAL A N 1
ATOM 710 C CA . VAL A 1 92 ? 9.262 -2.563 -37.017 1.00 87.44 92 VAL A CA 1
ATOM 711 C C . VAL A 1 92 ? 9.885 -2.461 -35.638 1.00 87.44 92 VAL A C 1
ATOM 713 O O . VAL A 1 92 ? 10.403 -1.409 -35.282 1.00 87.44 92 VAL A O 1
ATOM 716 N N . CYS A 1 93 ? 9.854 -3.552 -34.876 1.00 89.00 93 CYS A N 1
ATOM 717 C CA . CYS A 1 93 ? 10.428 -3.620 -33.536 1.00 89.00 93 CYS A CA 1
ATOM 718 C C . CYS A 1 93 ? 11.899 -3.175 -33.528 1.00 89.00 93 CYS A C 1
ATOM 720 O O . CYS A 1 93 ? 12.704 -3.688 -34.308 1.00 89.00 93 CYS A O 1
ATOM 722 N N . LEU A 1 94 ? 12.258 -2.276 -32.606 1.00 87.19 94 LEU A N 1
ATOM 723 C CA . LEU A 1 94 ? 13.604 -1.701 -32.494 1.00 87.19 94 LEU A CA 1
ATOM 724 C C . LEU A 1 94 ? 14.699 -2.764 -32.290 1.00 87.19 94 LEU A C 1
ATOM 726 O O . LEU A 1 94 ? 15.834 -2.576 -32.722 1.00 87.19 94 LEU A O 1
ATOM 730 N N . LEU A 1 95 ? 14.361 -3.870 -31.618 1.00 85.88 95 LEU A N 1
ATOM 731 C CA . LEU A 1 95 ? 15.321 -4.892 -31.192 1.00 85.88 95 LEU A CA 1
ATOM 732 C C . LEU A 1 95 ? 15.584 -5.960 -32.253 1.00 85.88 95 LEU A C 1
ATOM 734 O O . LEU A 1 95 ? 16.709 -6.428 -32.376 1.00 85.88 95 LEU A O 1
ATOM 738 N N . CYS A 1 96 ? 14.561 -6.350 -33.016 1.00 86.38 96 CYS A N 1
ATOM 739 C CA . CYS A 1 96 ? 14.673 -7.425 -34.008 1.00 86.38 96 CYS A CA 1
ATOM 740 C C . CYS A 1 96 ? 14.505 -6.948 -35.456 1.00 86.38 96 CYS A C 1
ATOM 742 O O . CYS A 1 96 ? 14.568 -7.764 -36.373 1.00 86.38 96 CYS A O 1
ATOM 744 N N . ALA A 1 97 ? 14.259 -5.649 -35.666 1.00 85.31 97 ALA A N 1
ATOM 745 C CA . ALA A 1 97 ? 14.007 -5.033 -36.969 1.00 85.31 97 ALA A CA 1
ATOM 746 C C . ALA A 1 97 ? 12.893 -5.719 -37.789 1.00 85.31 97 ALA A C 1
ATOM 748 O O . ALA A 1 97 ? 12.876 -5.655 -39.018 1.00 85.31 97 ALA A O 1
ATOM 749 N N . SER A 1 98 ? 11.938 -6.366 -37.113 1.00 84.44 98 SER A N 1
ATOM 750 C CA . SER A 1 98 ? 10.816 -7.067 -37.738 1.00 84.44 98 SER A CA 1
ATOM 751 C C . SER A 1 98 ? 9.481 -6.473 -37.306 1.00 84.44 98 SER A C 1
ATOM 753 O O . SER A 1 98 ? 9.303 -6.077 -36.154 1.00 84.44 98 SER A O 1
ATOM 755 N N . LYS A 1 99 ? 8.510 -6.437 -38.224 1.00 84.38 99 LYS A N 1
ATOM 756 C CA . LYS A 1 99 ? 7.109 -6.137 -37.886 1.00 84.38 99 LYS A CA 1
ATOM 757 C C . LYS A 1 99 ? 6.489 -7.309 -37.119 1.00 84.38 99 LYS A C 1
ATOM 759 O O . LYS A 1 99 ? 5.766 -7.105 -36.150 1.00 84.38 99 LYS A O 1
ATOM 764 N N . GLY A 1 100 ? 6.838 -8.537 -37.513 1.00 81.75 100 GLY A N 1
ATOM 765 C CA . GLY A 1 100 ? 6.236 -9.761 -36.990 1.00 81.75 100 GLY A CA 1
ATOM 766 C C . GLY A 1 100 ? 4.720 -9.832 -37.219 1.00 81.75 100 GLY A C 1
ATOM 767 O O . GLY A 1 100 ? 4.154 -9.057 -37.990 1.00 81.75 100 GLY A O 1
ATOM 768 N N . LEU A 1 101 ? 4.080 -10.788 -36.541 1.00 82.50 101 LEU A N 1
ATOM 769 C CA . LEU A 1 101 ? 2.617 -10.932 -36.465 1.00 82.50 101 LEU A CA 1
ATOM 770 C C . LEU A 1 101 ? 2.054 -10.520 -35.096 1.00 82.50 101 LEU A C 1
ATOM 772 O O . LEU A 1 101 ? 0.848 -10.364 -34.949 1.00 82.50 101 LEU A O 1
ATOM 776 N N . HIS A 1 102 ? 2.922 -10.369 -34.095 1.00 84.19 102 HIS A N 1
ATOM 777 C CA . HIS A 1 102 ? 2.537 -9.958 -32.750 1.00 84.19 102 HIS A CA 1
ATOM 778 C C . HIS A 1 102 ? 2.381 -8.441 -32.673 1.00 84.19 102 HIS A C 1
ATOM 780 O O . HIS A 1 102 ? 3.149 -7.705 -33.296 1.00 84.19 102 HIS A O 1
ATOM 786 N N . GLU A 1 103 ? 1.428 -7.987 -31.860 1.00 87.69 103 GLU A N 1
ATOM 787 C CA . GLU A 1 103 ? 1.246 -6.566 -31.582 1.00 87.69 103 GLU A CA 1
ATOM 788 C C . GLU A 1 103 ? 2.502 -5.953 -30.951 1.00 87.69 103 GLU A C 1
ATOM 790 O O . GLU A 1 103 ? 3.222 -6.581 -30.165 1.00 87.69 103 GLU A O 1
ATOM 795 N N . LEU A 1 104 ? 2.770 -4.710 -31.344 1.00 89.88 104 LEU A N 1
ATOM 796 C CA . LEU A 1 104 ? 3.899 -3.923 -30.872 1.00 89.88 104 LEU A CA 1
ATOM 797 C C . LEU A 1 104 ? 3.444 -3.035 -29.714 1.00 89.88 104 LEU A C 1
ATOM 799 O O . LEU A 1 104 ? 2.371 -2.439 -29.758 1.00 89.88 104 LEU A O 1
ATOM 803 N N . VAL A 1 105 ? 4.296 -2.915 -28.703 1.00 90.69 105 VAL A N 1
ATOM 804 C CA . VAL A 1 105 ? 4.154 -1.952 -27.610 1.00 90.69 105 VAL A CA 1
ATOM 805 C C . VAL A 1 105 ? 5.017 -0.740 -27.929 1.00 90.69 105 VAL A C 1
ATOM 807 O O . VAL A 1 105 ? 6.154 -0.887 -28.381 1.00 90.69 105 VAL A O 1
ATOM 810 N N . PHE A 1 106 ? 4.499 0.455 -27.666 1.00 90.69 106 PHE A N 1
ATOM 811 C CA . PHE A 1 106 ? 5.168 1.712 -27.980 1.00 90.69 106 PHE A CA 1
ATOM 812 C C . PHE A 1 106 ? 5.650 2.402 -26.713 1.00 90.69 106 PHE A C 1
ATOM 814 O O . PHE A 1 106 ? 4.916 2.535 -25.737 1.00 90.69 106 PHE A O 1
ATOM 821 N N . CYS A 1 107 ? 6.897 2.865 -26.729 1.00 90.06 107 CYS A N 1
ATOM 822 C CA . CYS A 1 107 ? 7.406 3.706 -25.654 1.00 90.06 107 CYS A CA 1
ATOM 823 C C . CYS A 1 107 ? 6.774 5.100 -25.729 1.00 90.06 107 CYS A C 1
ATOM 825 O O . CYS A 1 107 ? 6.936 5.778 -26.737 1.00 90.06 107 CYS A O 1
ATOM 827 N N . GLN A 1 108 ? 6.177 5.589 -24.643 1.00 89.56 108 GLN A N 1
ATOM 828 C CA . GLN A 1 108 ? 5.556 6.924 -24.603 1.00 89.56 108 GLN A CA 1
ATOM 829 C C . GLN A 1 108 ? 6.524 8.099 -24.823 1.00 89.56 108 GLN A C 1
ATOM 831 O O . GLN A 1 108 ? 6.106 9.206 -25.142 1.00 89.56 108 GLN A O 1
ATOM 836 N N . VAL A 1 109 ? 7.829 7.885 -24.636 1.00 87.94 109 VAL A N 1
ATOM 837 C CA . VAL A 1 109 ? 8.828 8.966 -24.698 1.00 87.94 109 VAL A CA 1
ATOM 838 C C . VAL A 1 109 ? 9.568 9.004 -26.032 1.00 87.94 109 VAL A C 1
ATOM 840 O O . VAL A 1 109 ? 9.815 10.085 -26.553 1.00 87.94 109 VAL A O 1
ATOM 843 N N . CYS A 1 110 ? 9.978 7.850 -26.571 1.00 88.19 110 CYS A N 1
ATOM 844 C CA . CYS A 1 110 ? 10.694 7.797 -27.854 1.00 88.19 110 CYS A CA 1
ATOM 845 C C . CYS A 1 110 ? 9.835 7.304 -29.017 1.00 88.19 110 CYS A C 1
ATOM 847 O O . CYS A 1 110 ? 10.304 7.337 -30.146 1.00 88.19 110 CYS A O 1
ATOM 849 N N . CYS A 1 111 ? 8.613 6.839 -28.750 1.00 89.38 111 CYS A N 1
ATOM 850 C CA . CYS A 1 111 ? 7.694 6.265 -29.732 1.00 89.38 111 CYS A CA 1
ATOM 851 C C . CYS A 1 111 ? 8.231 5.029 -30.476 1.00 89.38 111 CYS A C 1
ATOM 853 O O . CYS A 1 111 ? 7.587 4.553 -31.407 1.00 89.38 111 CYS A O 1
ATOM 855 N N . ASP A 1 112 ? 9.370 4.472 -30.051 1.00 90.31 112 ASP A N 1
ATOM 856 C CA . ASP A 1 112 ? 9.914 3.256 -30.650 1.00 90.31 112 ASP A CA 1
ATOM 857 C C . ASP A 1 112 ? 9.004 2.050 -30.336 1.00 90.31 112 ASP A C 1
ATOM 859 O O . ASP A 1 112 ? 8.555 1.905 -29.187 1.00 90.31 112 ASP A O 1
ATOM 863 N N . PRO A 1 113 ? 8.748 1.174 -31.323 1.00 90.62 113 PRO A N 1
ATOM 864 C CA . PRO A 1 113 ? 7.970 -0.046 -31.145 1.00 90.62 113 PRO A CA 1
ATOM 865 C C . PRO A 1 113 ? 8.824 -1.226 -30.660 1.00 90.62 113 PRO A C 1
ATOM 867 O O . PRO A 1 113 ? 9.972 -1.411 -31.072 1.00 90.62 113 PRO A O 1
ATOM 870 N N . PHE A 1 114 ? 8.228 -2.093 -29.846 1.00 90.75 114 PHE A N 1
ATOM 871 C CA . PHE A 1 114 ? 8.865 -3.285 -29.291 1.00 90.75 114 PHE A CA 1
ATOM 872 C C . PHE A 1 114 ? 7.904 -4.467 -29.293 1.00 90.75 114 PHE A C 1
ATOM 874 O O . PHE A 1 114 ? 6.735 -4.327 -28.937 1.00 90.75 114 PHE A O 1
ATOM 881 N N . HIS A 1 115 ? 8.398 -5.660 -29.615 1.00 90.06 115 HIS A N 1
ATOM 882 C CA . HIS A 1 115 ? 7.653 -6.875 -29.301 1.00 90.06 115 HIS A CA 1
ATOM 883 C C . HIS A 1 115 ? 7.769 -7.186 -27.805 1.00 90.06 115 HIS A C 1
ATOM 885 O O . HIS A 1 115 ? 8.889 -7.188 -27.287 1.00 90.06 115 HIS A O 1
ATOM 891 N N . PRO A 1 116 ? 6.672 -7.560 -27.119 1.00 89.00 116 PRO A N 1
ATOM 892 C CA . PRO A 1 116 ? 6.728 -7.976 -25.718 1.00 89.00 116 PRO A CA 1
ATOM 893 C C . PRO A 1 116 ? 7.733 -9.106 -25.460 1.00 89.00 116 PRO A C 1
ATOM 895 O O . PRO A 1 116 ? 8.423 -9.105 -24.446 1.00 89.00 116 PRO A O 1
ATOM 898 N N . PHE A 1 117 ? 7.865 -10.057 -26.390 1.00 88.75 117 PHE A N 1
ATOM 899 C CA . PHE A 1 117 ? 8.803 -11.174 -26.252 1.00 88.75 117 PHE A CA 1
ATOM 900 C C . PHE A 1 117 ? 10.269 -10.783 -26.497 1.00 88.75 117 PHE A C 1
ATOM 902 O O . PHE A 1 117 ? 11.152 -11.468 -25.991 1.00 88.75 117 PHE A O 1
ATOM 909 N N . CYS A 1 118 ? 10.535 -9.698 -27.237 1.00 87.69 118 CYS A N 1
ATOM 910 C CA . CYS A 1 118 ? 11.889 -9.158 -27.402 1.00 87.69 118 CYS A CA 1
ATOM 911 C C . CYS A 1 118 ? 12.365 -8.402 -26.154 1.00 87.69 118 CYS A C 1
ATOM 913 O O . CYS A 1 118 ? 13.560 -8.165 -26.012 1.00 87.69 118 CYS A O 1
ATOM 915 N N . LEU A 1 119 ? 11.441 -8.014 -25.269 1.00 86.38 119 LEU A N 1
ATOM 916 C CA . LEU A 1 119 ? 11.746 -7.397 -23.985 1.00 86.38 119 LEU A CA 1
ATOM 917 C C . LEU A 1 119 ? 12.022 -8.465 -22.921 1.00 86.38 119 LEU A C 1
ATOM 919 O O . LEU A 1 119 ? 11.392 -9.534 -22.891 1.00 86.38 119 LEU A O 1
ATOM 923 N N . GLU A 1 120 ? 12.918 -8.129 -21.995 1.00 80.31 120 GLU A N 1
ATOM 924 C CA . GLU A 1 120 ? 13.104 -8.896 -20.768 1.00 80.31 120 GLU A CA 1
ATOM 925 C C . GLU A 1 120 ? 11.807 -8.930 -19.957 1.00 80.31 120 GLU A C 1
ATOM 927 O O . GLU A 1 120 ? 11.006 -7.997 -19.981 1.00 80.31 120 GLU A O 1
ATOM 932 N N . GLU A 1 121 ? 11.593 -10.000 -19.197 1.00 78.44 121 GLU A N 1
ATOM 933 C CA . GLU A 1 121 ? 10.336 -10.210 -18.475 1.00 78.44 121 GLU A CA 1
ATOM 934 C C . GLU A 1 121 ? 10.012 -9.084 -17.478 1.00 78.44 121 GLU A C 1
ATOM 936 O O . GLU A 1 121 ? 8.849 -8.731 -17.310 1.00 78.44 121 GLU A O 1
ATOM 941 N N . ALA A 1 122 ? 11.037 -8.476 -16.871 1.00 72.00 122 ALA A N 1
ATOM 942 C CA . ALA A 1 122 ? 10.893 -7.331 -15.970 1.00 72.00 122 ALA A CA 1
ATOM 943 C C . ALA A 1 122 ? 10.566 -6.009 -16.694 1.00 72.00 122 ALA A C 1
ATOM 945 O O . ALA A 1 122 ? 10.155 -5.040 -16.060 1.00 72.00 122 ALA A O 1
ATOM 946 N N . GLU A 1 123 ? 10.771 -5.946 -18.010 1.00 77.94 123 GLU A N 1
ATOM 947 C CA . GLU A 1 123 ? 10.550 -4.752 -18.830 1.00 77.94 123 GLU A CA 1
ATOM 948 C C . GLU A 1 123 ? 9.222 -4.790 -19.580 1.00 77.94 123 GLU A C 1
ATOM 950 O O . GLU A 1 123 ? 8.794 -3.763 -20.109 1.00 77.94 123 GLU A O 1
ATOM 955 N N . ARG A 1 124 ? 8.561 -5.950 -19.625 1.00 84.56 124 ARG A N 1
ATOM 956 C CA . ARG A 1 124 ? 7.268 -6.107 -20.287 1.00 84.56 124 ARG A CA 1
ATOM 957 C C . ARG A 1 124 ? 6.207 -5.264 -19.577 1.00 84.56 124 ARG A C 1
ATOM 959 O O . ARG A 1 124 ? 6.117 -5.311 -18.348 1.00 84.56 124 ARG A O 1
ATOM 966 N N . PRO A 1 125 ? 5.392 -4.496 -20.318 1.00 80.12 125 PRO A N 1
ATOM 967 C CA . PRO A 1 125 ? 4.254 -3.826 -19.710 1.00 80.12 125 PRO A CA 1
ATOM 968 C C . PRO A 1 125 ? 3.261 -4.865 -19.174 1.00 80.12 125 PRO A C 1
ATOM 970 O O . PRO A 1 125 ? 3.061 -5.921 -19.774 1.00 80.12 125 PRO A O 1
ATOM 973 N N . LEU A 1 126 ? 2.610 -4.551 -18.053 1.00 77.31 126 LEU A N 1
ATOM 974 C CA . LEU A 1 126 ? 1.400 -5.272 -17.663 1.00 77.31 126 LEU A CA 1
ATOM 975 C C . LEU A 1 126 ? 0.243 -4.842 -18.577 1.00 77.31 126 LEU A C 1
ATOM 977 O O . LEU A 1 126 ? 0.214 -3.667 -18.945 1.00 77.31 126 LEU A O 1
ATOM 981 N N . PRO A 1 127 ? -0.747 -5.713 -18.854 1.00 76.31 127 PRO A N 1
ATOM 982 C CA . PRO A 1 127 ? -1.866 -5.406 -19.753 1.00 76.31 127 PRO A CA 1
ATOM 983 C C . PRO A 1 127 ? -2.567 -4.071 -19.467 1.00 76.31 127 PRO A C 1
ATOM 985 O O . PRO A 1 127 ? -2.941 -3.350 -20.383 1.00 76.31 127 PRO A O 1
ATOM 988 N N . GLN A 1 128 ? -2.685 -3.696 -18.191 1.00 74.50 128 GLN A N 1
ATOM 989 C CA . GLN A 1 128 ? -3.342 -2.462 -17.750 1.00 74.50 128 GLN A CA 1
ATOM 990 C C . GLN A 1 128 ? -2.517 -1.179 -17.990 1.00 74.50 128 GLN A C 1
ATOM 992 O O . GLN A 1 128 ? -3.025 -0.076 -17.819 1.00 74.50 128 GLN A O 1
ATOM 997 N N . HIS A 1 129 ? -1.241 -1.305 -18.360 1.00 73.19 129 HIS A N 1
ATOM 998 C CA . HIS A 1 129 ? -0.282 -0.198 -18.449 1.00 73.19 129 HIS A CA 1
ATOM 999 C C . HIS A 1 129 ? 0.414 -0.102 -19.811 1.00 73.19 129 HIS A C 1
ATOM 1001 O O . HIS A 1 129 ? 1.458 0.547 -19.913 1.00 73.19 129 HIS A O 1
ATOM 1007 N N . HIS A 1 130 ? -0.142 -0.726 -20.854 1.00 78.00 130 HIS A N 1
ATOM 1008 C CA . HIS A 1 130 ? 0.396 -0.625 -22.215 1.00 78.00 130 HIS A CA 1
ATOM 1009 C C . HIS A 1 130 ? 0.524 0.841 -22.660 1.00 78.00 130 HIS A C 1
ATOM 1011 O O . HIS A 1 130 ? 1.557 1.225 -23.205 1.00 78.00 130 HIS A O 1
ATOM 1017 N N . ASP A 1 131 ? -0.457 1.677 -22.311 1.00 77.94 131 ASP A N 1
ATOM 1018 C CA . ASP A 1 131 ? -0.508 3.082 -22.724 1.00 77.94 131 ASP A CA 1
ATOM 1019 C C . ASP A 1 131 ? 0.449 3.995 -21.949 1.00 77.94 131 ASP A C 1
ATOM 1021 O O . ASP A 1 131 ? 0.745 5.092 -22.398 1.00 77.94 131 ASP A O 1
ATOM 1025 N N . THR A 1 132 ? 0.971 3.574 -20.797 1.00 83.12 132 THR A N 1
ATOM 1026 C CA . THR A 1 132 ? 1.892 4.385 -19.974 1.00 83.12 132 THR A CA 1
ATOM 1027 C C . THR A 1 132 ? 3.323 3.851 -19.989 1.00 83.12 132 THR A C 1
ATOM 1029 O O . THR A 1 132 ? 4.177 4.303 -19.223 1.00 83.12 132 THR A O 1
ATOM 1032 N N . TRP A 1 133 ? 3.599 2.846 -20.819 1.00 87.38 133 TRP A N 1
ATOM 1033 C CA . TRP A 1 133 ? 4.870 2.139 -20.801 1.00 87.38 133 TRP A CA 1
ATOM 1034 C C . TRP A 1 133 ? 6.023 2.976 -21.374 1.00 87.38 133 TRP A C 1
ATOM 1036 O O . TRP A 1 133 ? 5.898 3.699 -22.363 1.00 87.38 133 TRP A O 1
ATOM 1046 N N . CYS A 1 134 ? 7.192 2.849 -20.745 1.00 87.69 134 CYS A N 1
ATOM 1047 C CA . CYS A 1 134 ? 8.427 3.511 -21.154 1.00 87.69 134 CYS A CA 1
ATOM 1048 C C . CYS A 1 134 ? 9.545 2.479 -21.310 1.00 87.69 134 CYS A C 1
ATOM 1050 O O . CYS A 1 134 ? 9.810 1.706 -20.389 1.00 87.69 134 CYS A O 1
ATOM 1052 N N . CYS A 1 135 ? 10.253 2.506 -22.441 1.00 85.94 135 CYS A N 1
ATOM 1053 C CA . CYS A 1 135 ? 11.367 1.596 -22.699 1.00 85.94 135 CYS A CA 1
ATOM 1054 C C . CYS A 1 135 ? 12.582 1.883 -21.798 1.00 85.94 135 CYS A C 1
ATOM 1056 O O . CYS A 1 135 ? 12.753 2.991 -21.271 1.00 85.94 135 CYS A O 1
ATOM 1058 N N . ARG A 1 136 ? 13.488 0.903 -21.686 1.00 79.75 136 ARG A N 1
ATOM 1059 C CA . ARG A 1 136 ? 14.727 0.973 -20.886 1.00 79.75 136 ARG A CA 1
ATOM 1060 C C . ARG A 1 136 ? 15.571 2.230 -21.153 1.00 79.75 136 ARG A C 1
ATOM 1062 O O . ARG A 1 136 ? 16.139 2.792 -20.221 1.00 79.75 136 ARG A O 1
ATOM 1069 N N . ARG A 1 137 ? 15.620 2.714 -22.403 1.00 79.94 137 ARG A N 1
ATOM 1070 C CA . ARG A 1 137 ? 16.368 3.928 -22.811 1.00 79.94 137 ARG A CA 1
ATOM 1071 C C . ARG A 1 137 ? 15.700 5.240 -22.404 1.00 79.94 137 ARG A C 1
ATOM 1073 O O . ARG A 1 137 ? 16.350 6.290 -22.414 1.00 79.94 137 ARG A O 1
ATOM 1080 N N . CYS A 1 138 ? 14.408 5.211 -22.111 1.00 85.06 138 CYS A N 1
ATOM 1081 C CA . CYS A 1 138 ? 13.630 6.397 -21.772 1.00 85.06 138 CYS A CA 1
ATOM 1082 C C . CYS A 1 138 ? 13.350 6.504 -20.278 1.00 85.06 138 CYS A C 1
ATOM 1084 O O . CYS A 1 138 ? 13.162 7.616 -19.788 1.00 85.06 138 CYS A O 1
ATOM 1086 N N . LYS A 1 139 ? 13.417 5.388 -19.542 1.00 85.50 139 LYS A N 1
ATOM 1087 C CA . LYS A 1 139 ? 13.414 5.411 -18.079 1.00 85.50 139 LYS A CA 1
ATOM 1088 C C . LYS A 1 139 ? 14.616 6.208 -17.556 1.00 85.50 139 LYS A C 1
ATOM 1090 O O . LYS A 1 139 ? 15.756 6.038 -18.000 1.00 85.50 139 LYS A O 1
ATOM 1095 N N . PHE A 1 140 ? 14.358 7.078 -16.588 1.00 86.94 140 PHE A N 1
ATOM 1096 C CA . PHE A 1 140 ? 15.363 7.907 -15.928 1.00 86.94 140 PHE A CA 1
ATOM 1097 C C . PHE A 1 140 ? 15.298 7.711 -14.419 1.00 86.94 140 PHE A C 1
ATOM 1099 O O . PHE A 1 140 ? 14.242 7.439 -13.853 1.00 86.94 140 PHE A O 1
ATOM 1106 N N . CYS A 1 141 ? 16.445 7.848 -13.760 1.00 88.38 141 CYS A N 1
ATOM 1107 C CA . CYS A 1 141 ? 16.498 7.814 -12.311 1.00 88.38 141 CYS A CA 1
ATOM 1108 C C . CYS A 1 141 ? 15.780 9.037 -11.737 1.00 88.38 141 CYS A C 1
ATOM 1110 O O . CYS A 1 141 ? 16.185 10.166 -12.012 1.00 88.38 141 CYS A O 1
ATOM 1112 N N . HIS A 1 142 ? 14.784 8.815 -10.884 1.00 88.62 142 HIS A N 1
ATOM 1113 C CA . HIS A 1 142 ? 14.025 9.881 -10.230 1.00 88.62 142 HIS A CA 1
ATOM 1114 C C . HIS A 1 142 ? 14.900 10.789 -9.344 1.00 88.62 142 HIS A C 1
ATOM 1116 O O . HIS A 1 142 ? 14.584 11.954 -9.152 1.00 88.62 142 HIS A O 1
ATOM 1122 N N . VAL A 1 143 ? 16.032 10.281 -8.840 1.00 87.19 143 VAL A N 1
ATOM 1123 C CA . VAL A 1 143 ? 16.939 11.041 -7.961 1.00 87.19 143 VAL A CA 1
ATOM 1124 C C . VAL A 1 143 ? 17.901 11.934 -8.745 1.00 87.19 143 VAL A C 1
ATOM 1126 O O . VAL A 1 143 ? 18.099 13.086 -8.386 1.00 87.19 143 VAL A O 1
ATOM 1129 N N . CYS A 1 144 ? 18.540 11.413 -9.799 1.00 88.56 144 CYS A N 1
ATOM 1130 C CA . CYS A 1 144 ? 19.599 12.145 -10.510 1.00 88.56 144 CYS A CA 1
ATOM 1131 C C . CYS A 1 144 ? 19.208 12.628 -11.912 1.00 88.56 144 CYS A C 1
ATOM 1133 O O . CYS A 1 144 ? 20.031 13.243 -12.587 1.00 88.56 144 CYS A O 1
ATOM 1135 N N . GLY A 1 145 ? 18.004 12.299 -12.389 1.00 85.62 145 GLY A N 1
ATOM 1136 C CA . GLY A 1 145 ? 17.506 12.650 -13.723 1.00 85.62 145 GLY A CA 1
ATOM 1137 C C . GLY A 1 145 ? 18.231 11.958 -14.883 1.00 85.62 145 GLY A C 1
ATOM 1138 O O . GLY A 1 145 ? 17.930 12.212 -16.046 1.00 85.62 145 GLY A O 1
ATOM 1139 N N . ARG A 1 146 ? 19.206 11.080 -14.607 1.00 83.62 146 ARG A N 1
ATOM 1140 C CA . ARG A 1 146 ? 19.998 10.401 -15.642 1.00 83.62 146 ARG A CA 1
ATOM 1141 C C . ARG A 1 146 ? 19.376 9.060 -16.016 1.00 83.62 146 ARG A C 1
ATOM 1143 O O . ARG A 1 146 ? 18.926 8.311 -15.150 1.00 83.62 146 ARG A O 1
ATOM 1150 N N . LYS A 1 147 ? 19.409 8.753 -17.312 1.00 81.38 147 LYS A N 1
ATOM 1151 C CA . LYS A 1 147 ? 19.065 7.441 -17.879 1.00 81.38 147 LYS A CA 1
ATOM 1152 C C . LYS A 1 147 ? 20.049 6.367 -17.404 1.00 81.38 147 LYS A C 1
ATOM 1154 O O . LYS A 1 147 ? 21.218 6.683 -17.159 1.00 81.38 147 LYS A O 1
ATOM 1159 N N . GLY A 1 148 ? 19.588 5.117 -17.331 1.00 71.56 148 GLY A N 1
ATOM 1160 C CA . GLY A 1 148 ? 20.460 3.964 -17.093 1.00 71.56 148 GLY A CA 1
ATOM 1161 C C . GLY A 1 148 ? 21.575 3.888 -18.145 1.00 71.56 148 GLY A C 1
ATOM 1162 O O . GLY A 1 148 ? 21.362 4.222 -19.311 1.00 71.56 148 GLY A O 1
ATOM 1163 N N . ARG A 1 149 ? 22.789 3.515 -17.730 1.00 67.75 149 ARG A N 1
ATOM 1164 C CA . ARG A 1 149 ? 23.962 3.374 -18.611 1.00 67.75 149 ARG A CA 1
ATOM 1165 C C . ARG A 1 149 ? 24.339 1.893 -18.704 1.00 67.75 149 ARG A C 1
ATOM 1167 O O . ARG A 1 149 ? 24.707 1.314 -17.681 1.00 67.75 149 ARG A O 1
ATOM 1174 N N . GLY A 1 150 ? 24.298 1.324 -19.912 1.00 67.44 150 GLY A N 1
ATOM 1175 C CA . GLY A 1 150 ? 24.692 -0.066 -20.183 1.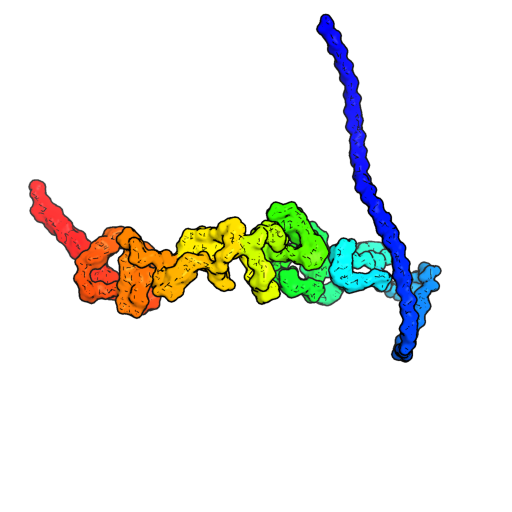00 67.44 150 GLY A CA 1
ATOM 1176 C C . GLY A 1 150 ? 23.975 -1.084 -19.286 1.00 67.44 150 GLY A C 1
ATOM 1177 O O . GLY A 1 150 ? 22.801 -0.903 -18.952 1.00 67.44 150 GLY A O 1
ATOM 1178 N N . SER A 1 151 ? 24.718 -2.094 -18.818 1.00 54.69 151 SER A N 1
ATOM 1179 C CA . SER A 1 151 ? 24.233 -3.276 -18.078 1.00 54.69 151 SER A CA 1
ATOM 1180 C C . SER A 1 151 ? 23.679 -3.026 -16.666 1.00 54.69 151 SER A C 1
ATOM 1182 O O . SER A 1 151 ? 23.281 -3.962 -15.972 1.00 54.69 151 SER A O 1
ATOM 1184 N N . LYS A 1 152 ? 23.657 -1.776 -16.186 1.00 64.06 152 LYS A N 1
ATOM 1185 C CA . LYS A 1 152 ? 23.089 -1.427 -14.873 1.00 64.06 152 LYS A CA 1
ATOM 1186 C C . LYS A 1 152 ? 21.663 -0.916 -15.052 1.00 64.06 152 LYS A C 1
ATOM 1188 O O . LYS A 1 152 ? 21.440 0.289 -15.178 1.00 64.06 152 LYS A O 1
ATOM 1193 N N . HIS A 1 153 ? 20.713 -1.848 -15.063 1.00 69.62 153 HIS A N 1
ATOM 1194 C CA . HIS A 1 153 ? 19.284 -1.547 -15.126 1.00 69.62 153 HIS A CA 1
ATOM 1195 C C . HIS A 1 153 ? 18.847 -0.685 -13.930 1.00 69.62 153 HIS A C 1
ATOM 1197 O O . HIS A 1 153 ? 19.404 -0.764 -12.830 1.00 69.62 153 HIS A O 1
ATOM 1203 N N . LEU A 1 154 ? 17.848 0.166 -14.165 1.00 80.38 154 LEU A N 1
ATOM 1204 C CA . LEU A 1 154 ? 17.177 0.914 -13.108 1.00 80.38 154 LEU A CA 1
ATOM 1205 C C . LEU A 1 154 ? 16.193 -0.011 -12.384 1.00 80.38 154 LEU A C 1
ATOM 1207 O O . LEU A 1 154 ? 15.510 -0.805 -13.025 1.00 80.38 154 LEU A O 1
ATOM 1211 N N . LEU A 1 155 ? 16.091 0.127 -11.065 1.00 80.56 155 LEU A N 1
ATOM 1212 C CA . LEU A 1 155 ? 15.073 -0.557 -10.272 1.00 80.56 155 LEU A CA 1
ATOM 1213 C C . LEU A 1 155 ? 13.771 0.233 -10.330 1.00 80.56 155 LEU A C 1
ATOM 1215 O O . LEU A 1 155 ? 13.783 1.436 -10.075 1.00 80.56 155 LEU A O 1
ATOM 1219 N N . GLU A 1 156 ? 12.663 -0.429 -10.643 1.00 81.56 156 GLU A N 1
ATOM 1220 C CA . GLU A 1 156 ? 11.337 0.187 -10.687 1.00 81.56 156 GLU A CA 1
ATOM 1221 C C . GLU A 1 156 ? 10.563 -0.119 -9.404 1.00 81.56 156 GLU A C 1
ATOM 1223 O O . GLU A 1 156 ? 10.421 -1.277 -9.021 1.00 81.56 156 GLU A O 1
ATOM 1228 N N . CYS A 1 157 ? 10.075 0.922 -8.728 1.00 82.75 157 CYS A N 1
ATOM 1229 C CA . CYS A 1 157 ? 9.246 0.760 -7.537 1.00 82.75 157 CYS A CA 1
ATOM 1230 C C . CYS A 1 157 ? 7.850 0.267 -7.924 1.00 82.75 157 CYS A C 1
ATOM 1232 O O . CYS A 1 157 ? 7.175 0.911 -8.720 1.00 82.75 157 CYS A O 1
ATOM 1234 N N . GLU A 1 158 ? 7.350 -0.791 -7.294 1.00 80.50 158 GLU A N 1
ATOM 1235 C CA . GLU A 1 158 ? 6.008 -1.309 -7.601 1.00 80.50 158 GLU A CA 1
ATOM 1236 C C . GLU A 1 158 ? 4.871 -0.345 -7.243 1.00 80.50 158 GLU A C 1
ATOM 1238 O O . GLU A 1 158 ? 3.815 -0.375 -7.870 1.00 80.50 158 GLU A O 1
ATOM 1243 N N . ARG A 1 159 ? 5.086 0.526 -6.247 1.00 82.50 159 ARG A N 1
ATOM 1244 C CA . ARG A 1 159 ? 4.063 1.465 -5.761 1.00 82.50 159 ARG A CA 1
ATOM 1245 C C . ARG A 1 159 ? 3.988 2.740 -6.598 1.00 82.50 159 ARG A C 1
ATOM 1247 O O . ARG A 1 159 ? 2.905 3.127 -7.011 1.00 82.50 159 ARG A O 1
ATOM 1254 N N . CYS A 1 160 ? 5.122 3.404 -6.833 1.00 85.31 160 CYS A N 1
ATOM 1255 C CA . CYS A 1 160 ? 5.152 4.682 -7.559 1.00 85.31 160 CYS A CA 1
ATOM 1256 C C . CYS A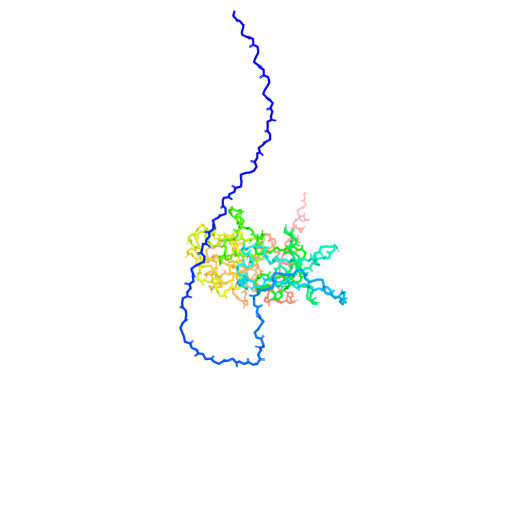 1 160 ? 5.644 4.575 -9.003 1.00 85.31 160 CYS A C 1
ATOM 1258 O O . CYS A 1 160 ? 5.650 5.580 -9.707 1.00 85.31 160 CYS A O 1
ATOM 1260 N N . ARG A 1 161 ? 6.109 3.397 -9.443 1.00 80.00 161 ARG A N 1
ATOM 1261 C CA . ARG A 1 161 ? 6.651 3.140 -10.791 1.00 80.00 161 ARG A CA 1
ATOM 1262 C C . ARG A 1 161 ? 7.849 4.008 -11.182 1.00 80.00 161 ARG A C 1
ATOM 1264 O O . ARG A 1 161 ? 8.328 3.954 -12.311 1.00 80.00 161 ARG A O 1
ATOM 1271 N N . HIS A 1 162 ? 8.390 4.781 -10.245 1.00 85.31 162 HIS A N 1
ATOM 1272 C CA . HIS A 1 162 ? 9.620 5.520 -10.458 1.00 85.31 162 HIS A CA 1
ATOM 1273 C C . HIS A 1 162 ? 10.815 4.574 -10.506 1.00 85.31 162 HIS A C 1
ATOM 1275 O O . HIS A 1 162 ? 10.891 3.584 -9.772 1.00 85.31 162 HIS A O 1
ATOM 1281 N N . ALA A 1 163 ? 11.754 4.921 -11.379 1.00 86.50 163 ALA A N 1
ATOM 1282 C CA . ALA A 1 163 ? 12.966 4.168 -11.611 1.00 86.50 163 ALA A CA 1
ATOM 1283 C C . ALA A 1 163 ? 14.132 4.788 -10.823 1.00 86.50 163 ALA A C 1
ATOM 1285 O O . ALA A 1 163 ? 14.256 6.011 -10.735 1.00 86.50 163 ALA A O 1
ATOM 1286 N N . TYR A 1 164 ? 15.000 3.960 -10.246 1.00 86.06 164 TYR A N 1
ATOM 1287 C CA . TYR A 1 164 ? 16.100 4.396 -9.385 1.00 86.06 164 TYR A CA 1
ATOM 1288 C C . TYR A 1 164 ? 17.383 3.632 -9.716 1.00 86.06 164 TYR A C 1
ATOM 1290 O O . TYR A 1 164 ? 17.364 2.422 -9.935 1.00 86.06 164 TYR A O 1
ATOM 1298 N N . HIS A 1 165 ? 18.529 4.317 -9.713 1.00 84.69 165 HIS A N 1
ATOM 1299 C CA . HIS A 1 165 ? 19.810 3.609 -9.696 1.00 84.69 165 HIS A CA 1
ATOM 1300 C C . HIS A 1 165 ? 20.033 2.996 -8.309 1.00 84.69 165 HIS A C 1
ATOM 1302 O O . HIS A 1 165 ? 19.845 3.716 -7.326 1.00 84.69 165 HIS A O 1
ATOM 1308 N N . PRO A 1 166 ? 20.564 1.762 -8.200 1.00 80.19 166 PRO A N 1
ATOM 1309 C CA . PRO A 1 166 ? 20.959 1.195 -6.909 1.00 80.19 166 PRO A CA 1
ATOM 1310 C C . PRO A 1 166 ? 21.882 2.124 -6.105 1.00 80.19 166 PRO A C 1
ATOM 1312 O O . PRO A 1 166 ? 21.695 2.306 -4.911 1.00 80.19 166 PRO A O 1
ATOM 1315 N N . ALA A 1 167 ? 22.821 2.802 -6.776 1.00 79.81 167 ALA A N 1
ATOM 1316 C CA . ALA A 1 167 ? 23.717 3.773 -6.141 1.00 79.81 167 ALA A CA 1
ATOM 1317 C C . ALA A 1 167 ? 23.013 5.067 -5.679 1.00 79.81 167 ALA A C 1
ATOM 1319 O O . ALA A 1 167 ? 23.484 5.723 -4.757 1.00 79.81 167 ALA A O 1
ATOM 1320 N N . CYS A 1 168 ? 21.889 5.443 -6.300 1.00 83.50 168 CYS A N 1
ATOM 1321 C CA . CYS A 1 168 ? 21.097 6.609 -5.892 1.00 83.50 168 CYS A CA 1
ATOM 1322 C C . CYS A 1 168 ? 20.165 6.314 -4.707 1.00 83.50 168 CYS A C 1
ATOM 1324 O O . CYS A 1 168 ? 19.590 7.251 -4.162 1.00 83.50 168 CYS A O 1
ATOM 1326 N N . LEU A 1 169 ? 20.005 5.044 -4.316 1.00 76.94 169 LEU A N 1
ATOM 1327 C CA . LEU A 1 169 ? 19.210 4.640 -3.151 1.00 76.94 169 LEU A CA 1
ATOM 1328 C C . LEU A 1 169 ? 19.976 4.774 -1.826 1.00 76.94 169 LEU A C 1
ATOM 1330 O O . LEU A 1 169 ? 19.365 4.688 -0.765 1.00 76.94 169 LEU A O 1
ATOM 1334 N N . GLY A 1 170 ? 21.285 5.036 -1.889 1.00 70.38 170 GLY A N 1
ATOM 1335 C CA . GLY A 1 170 ? 22.149 5.235 -0.728 1.00 70.38 170 GLY A CA 1
ATOM 1336 C C . GLY A 1 170 ? 22.991 4.003 -0.364 1.00 70.38 170 GLY A C 1
ATOM 1337 O O . GLY A 1 170 ? 22.742 2.903 -0.858 1.00 70.38 170 GLY A O 1
ATOM 1338 N N . PRO A 1 171 ? 24.015 4.183 0.490 1.00 64.69 171 PRO A N 1
ATOM 1339 C CA . PRO A 1 171 ? 24.991 3.142 0.838 1.00 64.69 171 PRO A CA 1
ATOM 1340 C C . PRO A 1 171 ? 24.394 1.994 1.660 1.00 64.69 171 PRO A C 1
ATOM 1342 O O . PRO A 1 171 ? 24.913 0.884 1.633 1.00 64.69 171 PRO A O 1
ATOM 1345 N N . SER A 1 172 ? 23.297 2.259 2.361 1.00 60.69 172 SER A N 1
ATOM 1346 C CA . SER A 1 172 ? 22.611 1.307 3.228 1.00 60.69 172 SER A CA 1
ATOM 1347 C C . SER A 1 172 ? 21.667 0.368 2.461 1.00 60.69 172 SER A C 1
ATOM 1349 O O . SER A 1 172 ? 21.142 -0.591 3.020 1.00 60.69 172 SER A O 1
ATOM 1351 N N . TYR A 1 173 ? 21.450 0.606 1.163 1.00 64.56 173 TYR A N 1
ATOM 1352 C CA . TYR A 1 173 ? 20.518 -0.172 0.356 1.00 64.56 173 TYR A CA 1
ATOM 1353 C C . TYR A 1 173 ? 20.899 -1.672 0.290 1.00 64.56 173 TYR A C 1
ATOM 1355 O O . TYR A 1 173 ? 22.008 -2.003 -0.151 1.00 64.56 173 TYR A O 1
ATOM 1363 N N . PRO A 1 174 ? 19.988 -2.606 0.645 1.00 59.81 174 PRO A N 1
ATOM 1364 C CA . PRO A 1 174 ? 20.275 -4.039 0.661 1.00 59.81 174 PRO A CA 1
ATOM 1365 C C . PRO A 1 174 ? 20.407 -4.609 -0.762 1.00 59.81 174 PRO A C 1
ATOM 1367 O O . PRO A 1 174 ? 19.474 -5.146 -1.356 1.00 59.81 174 PRO A O 1
ATOM 1370 N N . THR A 1 175 ? 21.621 -4.543 -1.310 1.00 58.12 175 THR A N 1
ATOM 1371 C CA . THR A 1 175 ? 21.969 -5.008 -2.668 1.00 58.12 175 THR A CA 1
ATOM 1372 C C . THR A 1 175 ? 21.901 -6.531 -2.867 1.00 58.12 175 THR A C 1
ATOM 1374 O O . THR A 1 175 ? 21.922 -7.001 -4.010 1.00 58.12 175 THR A O 1
ATOM 1377 N N . ARG A 1 176 ? 21.830 -7.328 -1.788 1.00 52.44 176 ARG A N 1
ATOM 1378 C CA . ARG A 1 176 ? 21.719 -8.802 -1.853 1.00 52.44 176 ARG A CA 1
ATOM 1379 C C . ARG A 1 176 ? 20.279 -9.308 -1.950 1.00 52.44 176 ARG A C 1
ATOM 1381 O O . ARG A 1 176 ? 20.051 -10.295 -2.645 1.00 52.44 176 ARG A O 1
ATOM 1388 N N . ALA A 1 177 ? 19.321 -8.646 -1.299 1.00 48.78 177 ALA A N 1
ATOM 1389 C CA . ALA A 1 177 ? 17.943 -9.135 -1.182 1.00 48.78 177 ALA A CA 1
ATOM 1390 C C . ALA A 1 177 ? 17.144 -9.012 -2.494 1.00 48.78 177 ALA A C 1
ATOM 1392 O O . ALA A 1 177 ? 16.280 -9.836 -2.791 1.00 48.78 177 ALA A O 1
ATOM 1393 N N . THR A 1 178 ? 17.474 -8.025 -3.329 1.00 52.22 178 THR A N 1
ATOM 1394 C CA . THR A 1 178 ? 16.706 -7.700 -4.539 1.00 52.22 178 THR A CA 1
ATOM 1395 C C . THR A 1 178 ? 17.089 -8.492 -5.781 1.00 52.22 178 THR A C 1
ATOM 1397 O O . THR A 1 178 ? 16.320 -8.523 -6.733 1.00 52.22 178 THR A O 1
ATOM 1400 N N . ARG A 1 179 ? 18.206 -9.235 -5.773 1.00 50.19 179 ARG A N 1
ATOM 1401 C CA . ARG A 1 179 ? 18.548 -10.126 -6.901 1.00 50.19 179 ARG A CA 1
ATOM 1402 C C . ARG A 1 179 ? 17.578 -11.297 -7.078 1.00 50.19 179 ARG A C 1
ATOM 1404 O O . ARG A 1 179 ? 17.541 -11.880 -8.153 1.00 50.19 179 ARG A O 1
ATOM 1411 N N . LYS A 1 180 ? 16.819 -11.657 -6.036 1.00 49.34 180 LYS A N 1
ATOM 1412 C CA . LYS A 1 180 ? 15.851 -12.769 -6.070 1.00 49.34 180 LYS A CA 1
ATOM 1413 C C . LYS A 1 180 ? 14.392 -12.324 -5.962 1.00 49.34 180 LYS A C 1
ATOM 1415 O O . LYS A 1 180 ? 13.498 -13.121 -6.221 1.00 49.34 180 LYS A O 1
ATOM 1420 N N . ARG A 1 181 ? 14.132 -11.078 -5.564 1.00 52.91 181 ARG A N 1
ATOM 1421 C CA . ARG A 1 181 ? 12.780 -10.570 -5.317 1.00 52.91 181 ARG A CA 1
ATOM 1422 C C . ARG A 1 181 ? 12.397 -9.640 -6.463 1.00 52.91 181 ARG A C 1
ATOM 1424 O O . ARG A 1 181 ? 12.909 -8.533 -6.551 1.00 52.91 181 ARG A O 1
ATOM 1431 N N . ARG A 1 182 ? 11.472 -10.097 -7.314 1.00 57.00 182 ARG A N 1
ATOM 1432 C CA . ARG A 1 182 ? 10.833 -9.276 -8.362 1.00 57.00 182 ARG A CA 1
ATOM 1433 C C . ARG A 1 182 ? 10.041 -8.085 -7.809 1.00 57.00 182 ARG A C 1
ATOM 1435 O O . ARG A 1 182 ? 9.717 -7.188 -8.570 1.00 57.00 182 ARG A O 1
ATOM 1442 N N . HIS A 1 183 ? 9.796 -8.080 -6.500 1.00 71.44 183 HIS A N 1
ATOM 1443 C CA . HIS A 1 183 ? 8.996 -7.087 -5.807 1.00 71.44 183 HIS A CA 1
ATOM 1444 C C . HIS A 1 183 ? 9.901 -6.143 -5.016 1.00 71.44 183 HIS A C 1
ATOM 1446 O O . HIS A 1 183 ? 10.463 -6.529 -3.986 1.00 71.44 183 HIS A O 1
ATOM 1452 N N . TRP A 1 184 ? 10.085 -4.921 -5.521 1.00 78.00 184 TRP A N 1
ATOM 1453 C CA . TRP A 1 184 ? 10.882 -3.880 -4.874 1.00 78.00 184 TRP A CA 1
ATOM 1454 C C . TRP A 1 184 ? 10.086 -2.580 -4.714 1.00 78.00 184 TRP A C 1
ATOM 1456 O O . TRP A 1 184 ? 9.403 -2.120 -5.627 1.00 78.00 184 TRP A O 1
ATOM 1466 N N . ILE A 1 185 ? 10.203 -1.960 -3.538 1.00 80.50 185 ILE A N 1
ATOM 1467 C CA . ILE A 1 185 ? 9.518 -0.715 -3.180 1.00 80.50 185 ILE A CA 1
ATOM 1468 C C . ILE A 1 185 ? 10.576 0.312 -2.756 1.00 80.50 185 ILE A C 1
ATOM 1470 O O . ILE A 1 185 ? 11.477 0.003 -1.974 1.00 80.50 185 ILE A O 1
ATOM 1474 N N . CYS A 1 186 ? 10.482 1.542 -3.267 1.00 82.06 186 CYS A N 1
ATOM 1475 C CA . CYS A 1 186 ? 11.426 2.609 -2.933 1.00 82.06 186 CYS A CA 1
ATOM 1476 C C . CYS A 1 186 ? 11.236 3.129 -1.498 1.00 82.06 186 CYS A C 1
ATOM 1478 O O . CYS A 1 186 ? 10.140 3.057 -0.944 1.00 82.06 186 CYS A O 1
ATOM 1480 N N . SER A 1 187 ? 12.287 3.717 -0.912 1.00 78.12 187 SER A N 1
ATOM 1481 C CA . SER A 1 187 ? 12.270 4.262 0.461 1.00 78.12 187 SER A CA 1
ATOM 1482 C C . SER A 1 187 ? 11.138 5.258 0.703 1.00 78.12 187 SER A C 1
ATOM 1484 O O . SER A 1 187 ? 10.544 5.252 1.773 1.00 78.12 187 SER A O 1
ATOM 1486 N N . ALA A 1 188 ? 10.810 6.078 -0.298 1.00 81.62 188 ALA A N 1
ATOM 1487 C CA . ALA A 1 188 ? 9.719 7.046 -0.213 1.00 81.62 188 ALA A CA 1
ATOM 1488 C C . ALA A 1 188 ? 8.336 6.379 -0.107 1.00 81.62 188 ALA A C 1
ATOM 1490 O O . ALA A 1 188 ? 7.408 6.956 0.456 1.00 81.62 188 ALA A O 1
ATOM 1491 N N . CYS A 1 189 ? 8.192 5.170 -0.650 1.00 84.31 189 CYS A N 1
ATOM 1492 C CA . CYS A 1 189 ? 6.938 4.429 -0.650 1.00 84.31 189 CYS A CA 1
ATOM 1493 C C . CYS A 1 189 ? 6.853 3.384 0.463 1.00 84.31 189 CYS A C 1
ATOM 1495 O O . CYS A 1 189 ? 5.744 2.948 0.777 1.00 84.31 189 CYS A O 1
ATOM 1497 N N . VAL A 1 190 ? 7.977 2.959 1.047 1.00 84.69 190 VAL A N 1
ATOM 1498 C CA . VAL A 1 190 ? 7.975 2.082 2.221 1.00 84.69 190 VAL A CA 1
ATOM 1499 C C . VAL A 1 190 ? 7.525 2.888 3.437 1.00 84.69 190 VAL A C 1
ATOM 1501 O O . VAL A 1 190 ? 8.080 3.934 3.767 1.00 84.69 190 VAL A O 1
ATOM 1504 N N . ARG A 1 191 ? 6.491 2.388 4.109 1.00 87.31 191 ARG A N 1
ATOM 1505 C CA . ARG A 1 191 ? 5.931 2.991 5.314 1.00 87.31 191 ARG A CA 1
ATOM 1506 C C . ARG A 1 191 ? 5.354 1.894 6.188 1.00 87.31 191 ARG A C 1
ATOM 1508 O O . ARG A 1 191 ? 4.621 1.043 5.688 1.00 87.31 191 ARG A O 1
ATOM 1515 N N . CYS A 1 192 ? 5.676 1.936 7.476 1.00 89.38 192 CYS A N 1
ATOM 1516 C CA . CYS A 1 192 ? 5.122 1.012 8.450 1.00 89.38 192 CYS A CA 1
ATOM 1517 C C . CYS A 1 192 ? 3.608 1.223 8.541 1.00 89.38 192 CYS A C 1
ATOM 1519 O O . CYS A 1 192 ? 3.158 2.335 8.822 1.00 89.38 192 CYS A O 1
ATOM 1521 N N . LYS A 1 193 ? 2.825 0.163 8.327 1.00 88.44 193 LYS A N 1
ATOM 1522 C CA . LYS A 1 193 ? 1.358 0.215 8.434 1.00 88.44 193 LYS A CA 1
ATOM 1523 C C . LYS A 1 193 ? 0.883 0.543 9.853 1.00 88.44 193 LYS A C 1
ATOM 1525 O O . LYS A 1 193 ? -0.152 1.182 10.014 1.00 88.44 193 LYS A O 1
ATOM 1530 N N . SER A 1 194 ? 1.659 0.141 10.862 1.00 89.81 194 SER A N 1
ATOM 1531 C CA . SER A 1 194 ? 1.336 0.368 12.269 1.00 89.81 194 SER A CA 1
ATOM 1532 C C . SER A 1 194 ? 1.630 1.803 12.714 1.00 89.81 194 SER A C 1
ATOM 1534 O O . SER A 1 194 ? 0.711 2.557 13.014 1.00 89.81 194 SER A O 1
ATOM 1536 N N . CYS A 1 195 ? 2.908 2.198 12.733 1.00 88.44 195 CYS A N 1
ATOM 1537 C CA . CYS A 1 195 ? 3.345 3.481 13.300 1.00 88.44 195 CYS A CA 1
ATOM 1538 C C . CYS A 1 195 ? 3.589 4.586 12.261 1.00 88.44 195 CYS A C 1
ATOM 1540 O O . CYS A 1 195 ? 3.958 5.700 12.618 1.00 88.44 195 CYS A O 1
ATOM 1542 N N . GLY A 1 196 ? 3.463 4.296 10.964 1.00 86.94 196 GLY A N 1
ATOM 1543 C CA . GLY A 1 196 ? 3.693 5.283 9.907 1.00 86.94 196 GLY A CA 1
ATOM 1544 C C . GLY A 1 196 ? 5.159 5.667 9.682 1.00 86.94 196 GLY A C 1
ATOM 1545 O O . GLY A 1 196 ? 5.418 6.512 8.820 1.00 86.94 196 GLY A O 1
ATOM 1546 N N . ALA A 1 197 ? 6.104 5.053 10.407 1.00 86.62 197 ALA A N 1
ATOM 1547 C CA . ALA A 1 197 ? 7.536 5.271 10.224 1.00 86.62 197 ALA A CA 1
ATOM 1548 C C . ALA A 1 197 ? 7.951 4.974 8.778 1.00 86.62 197 ALA A C 1
ATOM 1550 O O . ALA A 1 197 ? 7.411 4.072 8.137 1.00 86.62 197 ALA A O 1
ATOM 1551 N N . THR A 1 198 ? 8.920 5.727 8.274 1.00 83.31 198 THR A N 1
ATOM 1552 C CA . THR A 1 198 ? 9.562 5.486 6.976 1.00 83.31 198 THR A CA 1
ATOM 1553 C C . THR A 1 198 ? 10.978 4.967 7.223 1.00 83.31 198 THR A C 1
ATOM 1555 O O . THR A 1 198 ? 11.538 5.242 8.290 1.00 83.31 198 THR A O 1
ATOM 1558 N N . PRO A 1 199 ? 11.572 4.187 6.302 1.00 75.56 199 PRO A N 1
ATOM 1559 C CA . PRO A 1 199 ? 12.978 3.828 6.416 1.00 75.56 199 PRO A CA 1
ATOM 1560 C C . PRO A 1 199 ? 13.799 5.115 6.481 1.00 75.56 199 PRO A C 1
ATOM 1562 O O . PRO A 1 199 ? 13.646 5.995 5.632 1.00 75.56 199 PRO A O 1
ATOM 1565 N N . GLY A 1 200 ? 14.638 5.249 7.508 1.00 67.12 200 GLY A N 1
ATOM 1566 C CA . GLY A 1 200 ? 15.543 6.388 7.620 1.00 67.12 200 GLY A CA 1
ATOM 1567 C C . GLY A 1 200 ? 16.590 6.401 6.497 1.00 67.12 200 GLY A C 1
ATOM 1568 O O . GLY A 1 200 ? 16.580 5.575 5.585 1.00 67.12 200 GLY A O 1
ATOM 1569 N N . LYS A 1 201 ? 17.571 7.308 6.592 1.00 57.22 201 LYS A N 1
ATOM 1570 C CA . LYS A 1 201 ? 18.743 7.312 5.685 1.00 57.22 201 LYS A CA 1
ATOM 1571 C C . LYS A 1 201 ? 19.552 6.003 5.751 1.00 57.22 201 LYS A C 1
ATOM 1573 O O . LYS A 1 201 ? 20.261 5.660 4.804 1.00 57.22 201 LYS A O 1
ATOM 1578 N N . ASN A 1 202 ? 19.402 5.266 6.847 1.00 55.28 202 ASN A N 1
ATOM 1579 C CA . ASN A 1 202 ? 20.085 4.015 7.120 1.00 55.28 202 ASN A CA 1
ATOM 1580 C C . ASN A 1 202 ? 19.074 2.862 7.021 1.00 55.28 202 ASN A C 1
ATOM 1582 O O . ASN A 1 202 ? 18.249 2.658 7.908 1.00 55.28 202 ASN A O 1
ATOM 1586 N N . TRP A 1 203 ? 19.142 2.125 5.914 1.00 61.75 203 TRP A N 1
ATOM 1587 C CA . TRP A 1 203 ? 18.469 0.844 5.661 1.00 61.75 203 TRP A CA 1
ATOM 1588 C C . TRP A 1 203 ? 19.115 -0.343 6.397 1.00 61.75 203 TRP A C 1
ATOM 1590 O O . TRP A 1 203 ? 18.756 -1.490 6.149 1.00 61.75 203 TRP A O 1
ATOM 1600 N N . ASP A 1 204 ? 20.057 -0.070 7.300 1.00 58.41 204 ASP A N 1
ATOM 1601 C CA . ASP A 1 204 ? 20.843 -1.062 8.042 1.00 58.41 204 ASP A CA 1
ATOM 1602 C C . ASP A 1 204 ? 19.969 -1.963 8.934 1.00 58.41 204 ASP A C 1
ATOM 1604 O O . ASP A 1 204 ? 20.426 -3.000 9.408 1.00 58.41 204 ASP A O 1
ATOM 1608 N N . VAL A 1 205 ? 18.709 -1.574 9.163 1.00 64.31 205 VAL A N 1
ATOM 1609 C CA . VAL A 1 205 ? 17.741 -2.337 9.950 1.00 64.31 205 VAL A CA 1
ATOM 1610 C C . VAL A 1 205 ? 16.768 -3.060 9.024 1.00 64.31 205 VAL A C 1
ATOM 1612 O O . VAL A 1 205 ? 16.097 -2.438 8.198 1.00 64.31 205 VAL A O 1
ATOM 1615 N N . GLU A 1 206 ? 16.688 -4.380 9.171 1.00 71.75 206 GLU A N 1
ATOM 1616 C CA . GLU A 1 206 ? 15.885 -5.253 8.318 1.00 71.75 206 GLU A CA 1
ATOM 1617 C C . GLU A 1 206 ? 14.384 -5.071 8.598 1.00 71.75 206 GLU A C 1
ATOM 1619 O O . GLU A 1 206 ? 13.886 -5.350 9.687 1.00 71.75 206 GLU A O 1
ATOM 1624 N N . TRP A 1 207 ? 13.662 -4.548 7.606 1.00 78.25 207 TRP A N 1
ATOM 1625 C CA . TRP A 1 207 ? 12.199 -4.464 7.622 1.00 78.25 207 TRP A CA 1
ATOM 1626 C C . TRP A 1 207 ? 11.579 -5.851 7.430 1.00 78.25 207 TRP A C 1
ATOM 1628 O O . TRP A 1 207 ? 12.256 -6.775 6.981 1.00 78.25 207 TRP A O 1
ATOM 1638 N N . SER A 1 208 ? 10.279 -5.993 7.713 1.00 77.12 208 SER A N 1
ATOM 1639 C CA . SER A 1 208 ? 9.564 -7.238 7.411 1.00 77.12 208 SER A CA 1
ATOM 1640 C C . SER A 1 208 ? 9.753 -7.647 5.940 1.00 77.12 208 SER A C 1
ATOM 1642 O O . SER A 1 208 ? 9.924 -6.796 5.064 1.00 77.12 208 SER A O 1
ATOM 1644 N N . GLY A 1 209 ? 9.723 -8.951 5.641 1.00 70.12 209 GLY A N 1
ATOM 1645 C CA . GLY A 1 209 ? 10.043 -9.474 4.301 1.00 70.12 209 GLY A CA 1
ATOM 1646 C C . GLY A 1 209 ? 9.138 -8.984 3.155 1.00 70.12 209 GLY A C 1
ATOM 1647 O O . GLY A 1 209 ? 9.467 -9.185 1.984 1.00 70.12 209 GLY A O 1
ATOM 1648 N N . ASP A 1 210 ? 8.010 -8.352 3.482 1.00 73.75 210 ASP A N 1
ATOM 1649 C CA . ASP A 1 210 ? 7.039 -7.704 2.593 1.00 73.75 210 ASP A CA 1
ATOM 1650 C C . ASP A 1 210 ? 7.075 -6.156 2.664 1.00 73.75 210 ASP A C 1
ATOM 1652 O O . ASP A 1 210 ? 6.260 -5.481 2.033 1.00 73.75 210 ASP A O 1
ATOM 1656 N N . TYR A 1 211 ? 8.013 -5.578 3.423 1.00 75.62 211 TYR A N 1
ATOM 1657 C CA . TYR A 1 211 ? 8.179 -4.139 3.659 1.00 75.62 211 TYR A CA 1
ATOM 1658 C C . TYR A 1 211 ? 6.930 -3.439 4.227 1.00 75.62 211 TYR A C 1
ATOM 1660 O O . TYR A 1 211 ? 6.686 -2.257 3.951 1.00 75.62 211 TYR A O 1
ATOM 1668 N N . SER A 1 212 ? 6.107 -4.155 5.000 1.00 83.44 212 SER A N 1
ATOM 1669 C CA . SER A 1 212 ? 4.871 -3.618 5.580 1.00 83.44 212 SER A CA 1
ATOM 1670 C C . SER A 1 212 ? 5.023 -3.106 7.012 1.00 83.44 212 SER A C 1
ATOM 1672 O O . SER A 1 212 ? 4.313 -2.168 7.391 1.00 83.44 212 SER A O 1
ATOM 1674 N N . LEU A 1 213 ? 5.960 -3.659 7.786 1.00 86.25 213 LEU A N 1
ATOM 1675 C CA . LEU A 1 213 ? 6.219 -3.288 9.174 1.00 86.25 213 LEU A CA 1
ATOM 1676 C C . LEU A 1 213 ? 7.693 -2.927 9.379 1.00 86.25 213 LEU A C 1
ATOM 1678 O O . LEU A 1 213 ? 8.601 -3.534 8.806 1.00 86.25 213 LEU A O 1
ATOM 1682 N N . CYS A 1 214 ? 7.924 -1.902 10.203 1.00 88.25 214 CYS A N 1
ATOM 1683 C CA . CYS A 1 214 ? 9.268 -1.573 10.659 1.00 88.25 214 CYS A CA 1
ATOM 1684 C C . CYS A 1 214 ? 9.726 -2.588 11.726 1.00 88.25 214 CYS A C 1
ATOM 1686 O O . CYS A 1 214 ? 8.874 -3.180 12.387 1.00 88.25 214 CYS A O 1
ATOM 1688 N N . PRO A 1 215 ? 11.040 -2.734 11.964 1.00 86.69 215 PRO A N 1
ATOM 1689 C CA . PRO A 1 215 ? 11.601 -3.732 12.885 1.00 86.69 215 PRO A CA 1
ATOM 1690 C C . PRO A 1 215 ? 10.937 -3.752 14.272 1.00 86.69 215 PRO A C 1
ATOM 1692 O O . PRO A 1 215 ? 10.577 -4.808 14.783 1.00 86.69 215 PRO A O 1
ATOM 1695 N N . ARG A 1 216 ? 10.697 -2.567 14.854 1.00 88.81 216 ARG A N 1
ATOM 1696 C CA . ARG A 1 216 ? 10.014 -2.419 16.148 1.00 88.81 216 ARG A CA 1
ATOM 1697 C C . ARG A 1 216 ? 8.588 -2.972 16.113 1.00 88.81 216 ARG A C 1
ATOM 1699 O O . ARG A 1 216 ? 8.186 -3.697 17.015 1.00 88.81 216 ARG A O 1
ATOM 1706 N N . CYS A 1 217 ? 7.819 -2.627 15.081 1.00 90.75 217 CYS A N 1
ATOM 1707 C CA . CYS A 1 217 ? 6.447 -3.107 14.940 1.00 90.75 217 CYS A CA 1
ATOM 1708 C C . CYS A 1 217 ? 6.397 -4.594 14.582 1.00 90.75 217 CYS A C 1
ATOM 1710 O O . CYS A 1 217 ? 5.498 -5.270 15.055 1.00 90.75 217 CYS A O 1
ATOM 1712 N N . THR A 1 218 ? 7.362 -5.118 13.821 1.00 90.75 218 THR A N 1
ATOM 1713 C CA . THR A 1 218 ? 7.487 -6.562 13.578 1.00 90.75 218 THR A CA 1
ATOM 1714 C C . THR A 1 218 ? 7.641 -7.315 14.897 1.00 90.75 218 THR A C 1
ATOM 1716 O O . THR A 1 218 ? 6.893 -8.252 15.146 1.00 90.75 218 THR A O 1
ATOM 1719 N N . GLN A 1 219 ? 8.518 -6.844 15.789 1.00 91.31 219 GLN A N 1
ATOM 1720 C CA . GLN A 1 219 ? 8.708 -7.466 17.101 1.00 91.31 219 GLN A CA 1
ATOM 1721 C C . GLN A 1 219 ? 7.437 -7.427 17.966 1.00 91.31 219 GLN A C 1
ATOM 1723 O O . GLN A 1 219 ? 7.120 -8.404 18.638 1.00 91.31 219 GLN A O 1
ATOM 1728 N N . LEU A 1 220 ? 6.700 -6.310 17.967 1.00 92.50 220 LEU A N 1
ATOM 1729 C CA . LEU A 1 220 ? 5.420 -6.217 18.683 1.00 92.50 220 LEU A CA 1
ATOM 1730 C C . LEU A 1 220 ? 4.365 -7.149 18.077 1.00 92.50 220 LEU A C 1
ATOM 1732 O O . LEU A 1 220 ? 3.636 -7.814 18.805 1.00 92.50 220 LEU A O 1
ATOM 1736 N N . TYR A 1 221 ? 4.318 -7.237 16.749 1.00 91.38 221 TYR A N 1
ATOM 1737 C CA . TYR A 1 221 ? 3.393 -8.109 16.037 1.00 91.38 221 TYR A CA 1
ATOM 1738 C C . TYR A 1 221 ? 3.653 -9.590 16.350 1.00 91.38 221 TYR A C 1
ATOM 1740 O O . TYR A 1 221 ? 2.714 -10.324 16.643 1.00 91.38 221 TYR A O 1
ATOM 1748 N N . GLU A 1 222 ? 4.920 -10.014 16.373 1.00 91.31 222 GLU A N 1
ATOM 1749 C CA . GLU A 1 222 ? 5.332 -11.379 16.741 1.00 91.31 222 GLU A CA 1
ATOM 1750 C C . GLU A 1 222 ? 5.002 -11.736 18.196 1.00 91.31 222 GLU A C 1
ATOM 1752 O O . GLU A 1 222 ? 4.720 -12.894 18.494 1.00 91.31 222 GLU A O 1
ATOM 1757 N N . LYS A 1 223 ? 4.982 -10.747 19.098 1.00 91.94 223 LYS A N 1
ATOM 1758 C CA . LYS A 1 223 ? 4.521 -10.921 20.484 1.00 91.94 223 LYS A CA 1
ATOM 1759 C C . LYS A 1 223 ? 2.998 -11.026 20.620 1.00 91.94 223 LYS A C 1
ATOM 1761 O O . LYS A 1 223 ? 2.522 -11.344 21.701 1.00 91.94 223 LYS A O 1
ATOM 1766 N N . GLY A 1 224 ? 2.237 -10.745 19.561 1.00 91.81 224 GLY A N 1
ATOM 1767 C CA . GLY A 1 224 ? 0.775 -10.663 19.614 1.00 91.81 224 GLY A CA 1
ATOM 1768 C C . GLY A 1 224 ? 0.234 -9.286 20.013 1.00 91.81 224 GLY A C 1
ATOM 1769 O O . GLY A 1 224 ? -0.975 -9.117 20.151 1.00 91.81 224 GLY A O 1
ATOM 1770 N N . ASN A 1 225 ? 1.095 -8.274 20.134 1.00 93.62 225 ASN A N 1
ATOM 1771 C CA . ASN A 1 225 ? 0.704 -6.927 20.546 1.00 93.62 225 ASN A CA 1
ATOM 1772 C C . ASN A 1 225 ? 0.233 -6.107 19.348 1.00 93.62 225 ASN A C 1
ATOM 1774 O O . ASN A 1 225 ? 0.908 -5.180 18.891 1.00 93.62 225 ASN A O 1
ATOM 1778 N N . TYR A 1 226 ? -0.915 -6.484 18.793 1.00 94.25 226 TYR A N 1
ATOM 1779 C CA . TYR A 1 226 ? -1.560 -5.771 17.701 1.00 94.25 226 TYR A CA 1
ATOM 1780 C C . TYR A 1 226 ? -3.080 -5.851 17.793 1.00 94.25 226 TYR A C 1
ATOM 1782 O O . TYR A 1 226 ? -3.654 -6.848 18.221 1.00 94.25 226 TYR A O 1
ATOM 1790 N N . CYS A 1 227 ? -3.745 -4.784 17.358 1.00 94.31 227 CYS A N 1
ATOM 1791 C CA . CYS A 1 227 ? -5.196 -4.758 17.282 1.00 94.31 227 CYS A CA 1
ATOM 1792 C C . CYS A 1 227 ? -5.665 -5.600 16.079 1.00 94.31 227 CYS A C 1
ATOM 1794 O O . CYS A 1 227 ? -5.294 -5.276 14.949 1.00 94.31 227 CYS A O 1
ATOM 1796 N N . PRO A 1 228 ? -6.515 -6.626 16.256 1.00 93.81 228 PRO A N 1
ATOM 1797 C CA . PRO A 1 228 ? -6.969 -7.507 15.175 1.00 93.81 228 PRO A CA 1
ATOM 1798 C C . PRO A 1 228 ? -7.869 -6.815 14.138 1.00 93.81 228 PRO A C 1
ATOM 1800 O O . PRO A 1 228 ? -8.073 -7.355 13.056 1.00 93.81 228 PRO A O 1
ATOM 1803 N N . ILE A 1 229 ? -8.391 -5.617 14.431 1.00 93.12 229 ILE A N 1
ATOM 1804 C CA . ILE A 1 229 ? -9.244 -4.858 13.501 1.00 93.12 229 ILE A CA 1
ATOM 1805 C C . ILE A 1 229 ? -8.408 -3.965 12.579 1.00 93.12 229 ILE A C 1
ATOM 1807 O O . ILE A 1 229 ? -8.556 -4.006 11.362 1.00 93.12 229 ILE A O 1
ATOM 1811 N N . CYS A 1 230 ? -7.523 -3.135 13.142 1.00 92.88 230 CYS A N 1
ATOM 1812 C CA . CYS A 1 230 ? -6.731 -2.182 12.355 1.00 92.88 230 CYS A CA 1
ATOM 1813 C C . CYS A 1 230 ? -5.294 -2.640 12.091 1.00 92.88 230 CYS A C 1
ATOM 1815 O O . CYS A 1 230 ? -4.565 -1.965 11.365 1.00 92.88 230 CYS A O 1
ATOM 1817 N N . THR A 1 231 ? -4.869 -3.763 12.674 1.00 91.88 231 THR A N 1
ATOM 1818 C CA . THR A 1 231 ? -3.514 -4.339 12.590 1.00 91.88 231 THR A CA 1
ATOM 1819 C C . THR A 1 231 ? -2.390 -3.425 13.091 1.00 91.88 231 THR A C 1
ATOM 1821 O O . THR A 1 231 ? -1.214 -3.701 12.860 1.00 91.88 231 THR A O 1
ATOM 1824 N N . ARG A 1 232 ? -2.725 -2.333 13.794 1.00 92.00 232 ARG A N 1
ATOM 1825 C CA . ARG A 1 232 ? -1.729 -1.479 14.451 1.00 92.00 232 ARG A CA 1
ATOM 1826 C C . ARG A 1 232 ? -1.247 -2.145 15.732 1.00 92.00 232 ARG A C 1
ATOM 1828 O O . ARG A 1 232 ? -2.060 -2.621 16.522 1.00 92.00 232 ARG A O 1
ATOM 1835 N N . CYS A 1 233 ? 0.064 -2.157 15.907 1.00 92.94 233 CYS A N 1
ATOM 1836 C CA . CYS A 1 233 ? 0.739 -2.626 17.100 1.00 92.94 233 CYS A CA 1
ATOM 1837 C C . CYS A 1 233 ? 0.619 -1.603 18.229 1.00 92.94 233 CYS A C 1
ATOM 1839 O O . CYS A 1 233 ? 0.671 -0.398 17.971 1.00 92.94 233 CYS A O 1
ATOM 1841 N N . TYR A 1 234 ? 0.520 -2.103 19.453 1.00 92.44 234 TYR A N 1
ATOM 1842 C CA . TYR A 1 234 ? 0.504 -1.324 20.689 1.00 92.44 234 TYR A CA 1
ATOM 1843 C C . TYR A 1 234 ? 1.651 -1.773 21.600 1.00 92.44 234 TYR A C 1
ATOM 1845 O O . TYR A 1 234 ? 2.259 -2.825 21.386 1.00 92.44 234 TYR A O 1
ATOM 1853 N N . GLU A 1 235 ? 1.991 -0.948 22.583 1.00 89.00 235 GLU A N 1
ATOM 1854 C CA . GLU A 1 235 ? 3.001 -1.269 23.592 1.00 89.00 235 GLU A CA 1
ATOM 1855 C C . GLU A 1 235 ? 2.315 -1.799 24.853 1.00 89.00 235 GLU A C 1
ATOM 1857 O O . GLU A 1 235 ? 1.221 -1.358 25.182 1.00 89.00 235 GLU A O 1
ATOM 1862 N N . ASP A 1 236 ? 2.965 -2.707 25.586 1.00 83.56 236 ASP A N 1
ATOM 1863 C CA . ASP A 1 236 ? 2.391 -3.287 26.816 1.00 83.56 236 ASP A CA 1
ATOM 1864 C C . ASP A 1 236 ? 2.123 -2.234 27.908 1.00 83.56 236 ASP A C 1
ATOM 1866 O O . ASP A 1 236 ? 1.287 -2.437 28.780 1.00 83.56 236 ASP A O 1
ATOM 1870 N N . ASN A 1 237 ? 2.828 -1.099 27.851 1.00 84.81 237 ASN A N 1
ATOM 1871 C CA . ASN A 1 237 ? 2.709 -0.001 28.810 1.00 84.81 237 ASN A CA 1
ATOM 1872 C C . ASN A 1 237 ? 1.824 1.158 28.313 1.00 84.81 237 ASN A C 1
ATOM 1874 O O . ASN A 1 237 ? 1.846 2.233 28.912 1.00 84.81 237 ASN A O 1
ATOM 1878 N N . ASP A 1 238 ? 1.087 0.984 27.213 1.00 83.56 238 ASP A N 1
ATOM 1879 C CA . ASP A 1 238 ? 0.166 2.003 26.701 1.00 83.56 238 ASP A CA 1
ATOM 1880 C C . ASP A 1 238 ? -1.178 1.956 27.446 1.00 83.56 238 ASP A C 1
ATOM 1882 O O . ASP A 1 238 ? -2.192 1.489 26.931 1.00 83.56 238 ASP A O 1
ATOM 1886 N N . TYR A 1 239 ? -1.165 2.423 28.697 1.00 79.94 239 TYR A N 1
ATOM 1887 C CA . TYR A 1 239 ? -2.353 2.482 29.558 1.00 79.94 239 TYR A CA 1
ATOM 1888 C C . TYR A 1 239 ? -3.256 3.695 29.274 1.00 79.94 239 TYR A C 1
ATOM 1890 O O . TYR A 1 239 ? -4.345 3.792 29.833 1.00 79.94 239 TYR A O 1
ATOM 1898 N N . GLU A 1 240 ? -2.806 4.639 28.441 1.00 82.00 240 GLU A N 1
ATOM 1899 C CA . GLU A 1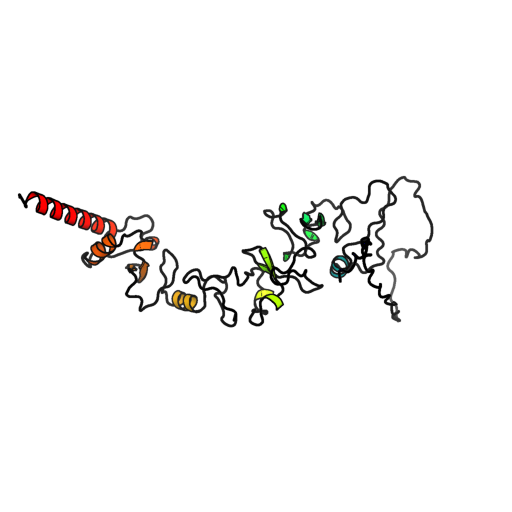 240 ? -3.580 5.835 28.082 1.00 82.00 240 GLU A CA 1
ATOM 1900 C C . GLU A 1 240 ? -4.527 5.568 26.906 1.00 82.00 240 GLU A C 1
ATOM 1902 O O . GLU A 1 240 ? -5.592 6.185 26.793 1.00 82.00 240 GLU A O 1
ATOM 1907 N N . SER A 1 241 ? -4.165 4.631 26.028 1.00 88.12 241 SER A N 1
ATOM 1908 C CA . SER A 1 241 ? -5.026 4.205 24.934 1.00 88.12 241 SER A CA 1
ATOM 1909 C C . SER A 1 241 ? -6.243 3.434 25.447 1.00 88.12 241 SER A C 1
ATOM 1911 O O . SER A 1 241 ? -6.137 2.374 26.057 1.00 88.12 241 SER A O 1
ATOM 1913 N N . LYS A 1 242 ? -7.438 3.925 25.107 1.00 92.31 242 LYS A N 1
ATOM 1914 C CA . LYS A 1 242 ? -8.704 3.227 25.367 1.00 92.31 242 LYS A CA 1
ATOM 1915 C C . LYS A 1 242 ? -8.785 1.934 24.555 1.00 92.31 242 LYS A C 1
ATOM 1917 O O . LYS A 1 242 ? -9.021 1.964 23.338 1.00 92.31 242 LYS A O 1
ATOM 1922 N N . MET A 1 243 ? -8.588 0.803 25.223 1.00 94.19 243 MET A N 1
ATOM 1923 C CA . MET A 1 243 ? -8.563 -0.521 24.612 1.00 94.19 243 MET A CA 1
ATOM 1924 C C . MET A 1 243 ? -9.303 -1.543 25.472 1.00 94.19 243 MET A C 1
ATOM 1926 O O . MET A 1 243 ? -9.364 -1.417 26.690 1.00 94.19 243 MET A O 1
ATOM 1930 N N . MET A 1 244 ? -9.843 -2.579 24.833 1.00 93.56 244 MET A N 1
ATOM 1931 C CA . MET A 1 244 ? -10.542 -3.672 25.507 1.00 93.56 244 MET A CA 1
ATOM 1932 C C . MET A 1 244 ? -9.926 -5.009 25.104 1.00 93.56 244 MET A C 1
ATOM 1934 O O . MET A 1 244 ? -9.674 -5.246 23.918 1.00 93.56 244 MET A O 1
ATOM 1938 N N . GLN A 1 245 ? -9.703 -5.890 26.077 1.00 94.19 245 GLN A N 1
ATOM 1939 C CA . GLN A 1 245 ? -9.154 -7.221 25.838 1.00 94.19 245 GLN A CA 1
ATOM 1940 C C . GLN A 1 245 ? -10.256 -8.204 25.440 1.00 94.19 245 GLN A C 1
ATOM 1942 O O . GLN A 1 245 ? -11.215 -8.416 26.181 1.00 94.19 245 GLN A O 1
ATOM 1947 N N . CYS A 1 246 ? -10.137 -8.806 24.257 1.00 94.56 246 CYS A N 1
ATOM 1948 C CA . CYS A 1 246 ? -11.097 -9.798 23.780 1.00 94.56 246 CYS A CA 1
ATOM 1949 C C . CYS A 1 246 ? -10.982 -11.105 24.575 1.00 94.56 246 CYS A C 1
ATOM 1951 O O . CYS A 1 246 ? -9.924 -11.723 24.572 1.00 94.56 246 CYS A O 1
ATOM 1953 N N . ALA A 1 247 ? -12.088 -11.597 25.136 1.00 94.19 247 ALA A N 1
ATOM 1954 C CA . ALA A 1 247 ? -12.115 -12.842 25.911 1.00 94.19 247 ALA A CA 1
ATOM 1955 C C . ALA A 1 247 ? -11.894 -14.130 25.084 1.00 94.19 247 ALA A C 1
ATOM 1957 O O . ALA A 1 247 ? -11.808 -15.212 25.655 1.00 94.19 247 ALA A O 1
ATOM 1958 N N . GLN A 1 248 ? -11.872 -14.046 23.746 1.00 93.94 248 GLN A N 1
ATOM 1959 C CA . GLN A 1 248 ? -11.683 -15.212 22.868 1.00 93.94 248 GLN A CA 1
ATOM 1960 C C . GLN A 1 248 ? -10.277 -15.330 22.278 1.00 93.94 248 GLN A C 1
ATOM 1962 O O . GLN A 1 248 ? -9.828 -16.439 22.008 1.00 93.94 248 GLN A O 1
ATOM 1967 N N . CYS A 1 249 ? -9.612 -14.207 22.008 1.00 94.25 249 CYS A N 1
ATOM 1968 C CA . CYS A 1 249 ? -8.300 -14.197 21.358 1.00 94.25 249 CYS A CA 1
ATOM 1969 C C . CYS A 1 249 ? -7.225 -13.473 22.166 1.00 94.25 249 CYS A C 1
ATOM 1971 O O . CYS A 1 249 ? -6.114 -13.323 21.670 1.00 94.25 249 CYS A O 1
ATOM 1973 N N . ASP A 1 250 ? -7.567 -12.978 23.358 1.00 94.25 250 ASP A N 1
ATOM 1974 C CA . ASP A 1 250 ? -6.706 -12.247 24.294 1.00 94.25 250 ASP A CA 1
ATOM 1975 C C . ASP A 1 250 ? -6.025 -10.985 23.733 1.00 94.25 250 ASP A C 1
ATOM 1977 O O . ASP A 1 250 ? -5.289 -10.304 24.448 1.00 94.25 250 ASP A O 1
ATOM 1981 N N . HIS A 1 251 ? -6.309 -10.618 22.480 1.00 94.50 251 HIS A N 1
ATOM 1982 C CA . HIS A 1 251 ? -5.826 -9.394 21.861 1.00 94.50 251 HIS A CA 1
ATOM 1983 C C . HIS A 1 251 ? -6.601 -8.171 22.344 1.00 94.50 251 HIS A C 1
ATOM 1985 O O . HIS A 1 251 ? -7.822 -8.206 22.542 1.00 94.50 251 HIS A O 1
ATOM 1991 N N . TRP A 1 252 ? -5.886 -7.053 22.436 1.00 94.81 252 TRP A N 1
ATOM 1992 C CA . TRP A 1 252 ? -6.459 -5.763 22.785 1.00 94.81 252 TRP A CA 1
ATOM 1993 C C . TRP A 1 252 ? -6.934 -5.022 21.539 1.00 94.81 252 TRP A C 1
ATOM 1995 O O . TRP A 1 252 ? -6.243 -4.934 20.521 1.00 94.81 252 TRP A O 1
ATOM 2005 N N . VAL A 1 253 ? -8.134 -4.458 21.621 1.00 95.12 253 VAL A N 1
ATOM 2006 C CA . VAL A 1 253 ? -8.785 -3.746 20.522 1.00 95.12 253 VAL A CA 1
ATOM 2007 C C . VAL A 1 253 ? -9.029 -2.306 20.933 1.00 95.12 253 VAL A C 1
ATOM 2009 O O . VAL A 1 253 ? -9.612 -2.057 21.981 1.00 95.12 253 VAL A O 1
ATOM 2012 N N . HIS A 1 254 ? -8.619 -1.346 20.101 1.00 94.38 254 HIS A N 1
ATOM 2013 C CA . HIS A 1 254 ? -8.946 0.062 20.334 1.00 94.38 254 HIS A CA 1
ATOM 2014 C C . HIS A 1 254 ? -10.466 0.270 20.337 1.00 94.38 254 HIS A C 1
ATOM 2016 O O . HIS A 1 254 ? -11.135 -0.163 19.395 1.00 94.38 254 HIS A O 1
ATOM 2022 N N . ALA A 1 255 ? -10.992 1.032 21.297 1.00 94.31 255 ALA A N 1
ATOM 2023 C CA . ALA A 1 255 ? -12.420 1.362 21.381 1.00 94.31 255 ALA A CA 1
ATOM 2024 C C . ALA A 1 255 ? -12.973 1.922 20.055 1.00 94.31 255 ALA A C 1
ATOM 2026 O O . ALA A 1 255 ? -13.980 1.453 19.522 1.00 94.31 255 ALA A O 1
ATOM 2027 N N . LYS A 1 256 ? -12.216 2.834 19.430 1.00 94.00 256 LYS A N 1
ATOM 2028 C CA . LYS A 1 256 ? -12.544 3.432 18.124 1.00 94.00 256 LYS A CA 1
ATOM 2029 C C . LYS A 1 256 ? -12.585 2.421 16.974 1.00 94.00 256 LYS A C 1
ATOM 2031 O O . LYS A 1 256 ? -13.307 2.637 16.008 1.00 94.00 256 LYS A O 1
ATOM 2036 N N . CYS A 1 257 ? -11.824 1.326 17.045 1.00 94.38 257 CYS A N 1
ATOM 2037 C CA . CYS A 1 257 ? -11.862 0.275 16.024 1.00 94.38 257 CYS A CA 1
ATOM 2038 C C . CYS A 1 257 ? -13.155 -0.552 16.083 1.00 94.38 257 CYS A C 1
ATOM 2040 O O . CYS A 1 257 ? -13.561 -1.092 15.061 1.00 94.38 257 CYS A O 1
ATOM 2042 N N . GLU A 1 258 ? -13.815 -0.605 17.241 1.00 92.69 258 GLU A N 1
ATOM 2043 C CA . GLU A 1 258 ? -15.163 -1.168 17.415 1.00 92.69 258 GLU A CA 1
ATOM 2044 C C . GLU A 1 258 ? -16.280 -0.135 17.189 1.00 92.69 258 GLU A C 1
ATOM 2046 O O . GLU A 1 258 ? -17.462 -0.454 17.347 1.00 92.69 258 GLU A O 1
ATOM 2051 N N . GLY A 1 259 ? -15.920 1.102 16.830 1.00 92.12 259 GLY A N 1
ATOM 2052 C CA . GLY A 1 259 ? -16.863 2.203 16.649 1.00 92.12 259 GLY A CA 1
ATOM 2053 C C . GLY A 1 259 ? -17.464 2.731 17.952 1.00 92.12 259 GLY A C 1
ATOM 2054 O O . GLY A 1 259 ? -18.539 3.316 17.903 1.00 92.12 259 GLY A O 1
ATOM 2055 N N . LEU A 1 260 ? -16.809 2.512 19.097 1.00 92.88 260 LEU A N 1
ATOM 2056 C CA . LEU A 1 260 ? -17.253 3.057 20.381 1.00 92.88 260 LEU A CA 1
ATOM 2057 C C . LEU A 1 260 ? -16.861 4.529 20.509 1.00 92.88 260 LEU A C 1
ATOM 2059 O O . LEU A 1 260 ? -15.741 4.911 20.141 1.00 92.88 260 LEU A O 1
ATOM 2063 N N . SER A 1 261 ? -17.778 5.337 21.046 1.00 93.50 261 SER A N 1
ATOM 2064 C CA . SER A 1 261 ? -17.459 6.689 21.497 1.00 93.50 261 SER A CA 1
ATOM 2065 C C . SER A 1 261 ? -16.668 6.662 22.809 1.00 93.50 261 SER A C 1
ATOM 2067 O O . SER A 1 261 ? -16.480 5.611 23.432 1.00 93.50 261 SER A O 1
ATOM 2069 N N . ASP A 1 262 ? -16.178 7.828 23.229 1.00 91.88 262 ASP A N 1
ATOM 2070 C CA . ASP A 1 262 ? -15.496 7.950 24.514 1.00 91.88 262 ASP A CA 1
ATOM 2071 C C . ASP A 1 262 ? -16.452 7.668 25.679 1.00 91.88 262 ASP A C 1
ATOM 2073 O O . ASP A 1 262 ? -16.045 7.016 26.634 1.00 91.88 262 ASP A O 1
ATOM 2077 N N . GLU A 1 263 ? -17.712 8.088 25.569 1.00 91.25 263 GLU A N 1
ATOM 2078 C CA . GLU A 1 263 ? -18.772 7.836 26.547 1.00 91.25 263 GLU A CA 1
ATOM 2079 C C . GLU A 1 263 ? -19.165 6.358 26.591 1.00 91.25 263 GLU A C 1
ATOM 2081 O O . GLU A 1 263 ? -19.274 5.786 27.672 1.00 91.25 263 GLU A O 1
ATOM 2086 N N . ASP A 1 264 ? -19.330 5.718 25.429 1.00 92.62 264 ASP A N 1
ATOM 2087 C CA . ASP A 1 264 ? -19.644 4.289 25.347 1.00 92.62 264 ASP A CA 1
ATOM 2088 C C . ASP A 1 264 ? -18.562 3.438 26.019 1.00 92.62 264 ASP A C 1
ATOM 2090 O O . ASP A 1 264 ? -18.867 2.447 26.679 1.00 92.62 264 ASP A O 1
ATOM 2094 N N . TYR A 1 265 ? -17.296 3.832 25.865 1.00 93.50 265 TYR A N 1
ATOM 2095 C CA . TYR A 1 265 ? -16.177 3.170 26.525 1.00 93.50 265 TYR A CA 1
ATOM 2096 C C . TYR A 1 265 ? -16.247 3.297 28.053 1.00 93.50 265 TYR A C 1
ATOM 2098 O O . TYR A 1 265 ? -16.051 2.298 28.741 1.00 93.50 265 TYR A O 1
ATOM 2106 N N . GLU A 1 266 ? -16.569 4.481 28.589 1.00 93.06 266 GLU A N 1
ATOM 2107 C CA . GLU A 1 266 ? -16.739 4.663 30.042 1.00 93.06 266 GLU A CA 1
ATOM 2108 C C . GLU A 1 266 ? -17.944 3.883 30.589 1.00 93.06 266 GLU A C 1
ATOM 2110 O O . GLU A 1 266 ? -17.901 3.343 31.691 1.00 93.06 266 GLU A O 1
ATOM 2115 N N . ILE A 1 267 ? -19.035 3.785 29.824 1.00 92.06 267 ILE A N 1
ATOM 2116 C CA . ILE A 1 267 ? -20.181 2.964 30.235 1.00 92.06 267 ILE A CA 1
ATOM 2117 C C . ILE A 1 267 ? -19.783 1.488 30.235 1.00 92.06 267 ILE A C 1
ATOM 2119 O O . ILE A 1 267 ? -20.101 0.772 31.183 1.00 92.06 267 ILE A O 1
ATOM 2123 N N . LEU A 1 268 ? -19.077 1.035 29.193 1.00 91.31 268 LEU A N 1
ATOM 2124 C CA . LEU A 1 268 ? -18.593 -0.339 29.075 1.00 91.31 268 LEU A CA 1
ATOM 2125 C C . LEU A 1 268 ? -17.641 -0.706 30.224 1.00 91.31 268 LEU A C 1
ATOM 2127 O O . LEU A 1 268 ? -17.764 -1.799 30.767 1.00 91.31 268 LEU A O 1
ATOM 2131 N N . SER A 1 269 ? -16.728 0.193 30.608 1.00 89.69 269 SER A N 1
ATOM 2132 C CA . SER A 1 269 ? -15.781 -0.030 31.711 1.00 89.69 269 SER A CA 1
ATOM 2133 C C . SER A 1 269 ? -16.473 -0.144 33.075 1.00 89.69 269 SER A C 1
ATOM 2135 O O . SER A 1 269 ? -15.937 -0.781 33.979 1.00 89.69 269 SER A O 1
ATOM 2137 N N . GLY A 1 270 ? -17.674 0.427 33.214 1.00 89.00 270 GLY A N 1
ATOM 2138 C CA . GLY A 1 270 ? -18.526 0.301 34.396 1.00 89.00 270 GLY A CA 1
ATOM 2139 C C . GLY A 1 270 ? -19.499 -0.884 34.377 1.00 89.00 270 GLY A C 1
ATOM 2140 O O . GLY A 1 270 ? -20.240 -1.064 35.348 1.00 89.00 270 GLY A O 1
ATOM 2141 N N . LEU A 1 271 ? -19.554 -1.677 33.299 1.00 90.69 271 LEU A N 1
ATOM 2142 C CA . LEU A 1 271 ? -20.403 -2.870 33.255 1.00 90.69 271 LEU A CA 1
ATOM 2143 C C . LEU A 1 271 ? -19.859 -3.974 34.182 1.00 90.69 271 LEU A C 1
ATOM 2145 O O . LEU A 1 271 ? -18.658 -4.037 34.430 1.00 90.69 271 LEU A O 1
ATOM 2149 N N . PRO A 1 272 ? -20.720 -4.882 34.679 1.00 90.56 272 PRO A N 1
ATOM 2150 C CA . PRO A 1 272 ? -20.267 -6.011 35.487 1.00 90.56 272 PRO A CA 1
ATOM 2151 C C . PRO A 1 272 ? -19.307 -6.931 34.720 1.00 90.56 272 PRO A C 1
ATOM 2153 O O . PRO A 1 272 ? -19.548 -7.218 33.548 1.00 90.56 272 PRO A O 1
ATOM 2156 N N . ASP A 1 273 ? -18.330 -7.521 35.420 1.00 86.38 273 ASP A N 1
ATOM 2157 C CA . ASP A 1 273 ? -17.343 -8.473 34.865 1.00 86.38 273 ASP A CA 1
ATOM 2158 C C . ASP A 1 273 ? -17.964 -9.704 34.173 1.00 86.38 273 ASP A C 1
ATOM 2160 O O . ASP A 1 273 ? -17.308 -10.412 33.410 1.00 86.38 273 ASP A O 1
ATOM 2164 N N . SER A 1 274 ? -19.249 -9.983 34.422 1.00 89.06 274 SER A N 1
ATOM 2165 C CA . SER A 1 274 ? -19.997 -11.036 33.726 1.00 89.06 274 SER A CA 1
ATOM 2166 C C . SER A 1 274 ? -20.237 -10.730 32.243 1.00 89.06 274 SER A C 1
ATOM 2168 O O . SER A 1 274 ? -20.524 -11.643 31.461 1.00 89.06 274 SER A O 1
ATOM 2170 N N . VAL A 1 275 ? -20.126 -9.463 31.837 1.00 91.38 275 VAL A N 1
ATOM 2171 C CA . VAL A 1 275 ? -20.260 -9.018 30.452 1.00 91.38 275 VAL A CA 1
ATOM 2172 C C . VAL A 1 275 ? -18.892 -9.064 29.778 1.00 91.38 275 VAL A C 1
ATOM 2174 O O . VAL A 1 275 ? -18.120 -8.112 29.803 1.00 91.38 275 VAL A O 1
ATOM 2177 N N . LEU A 1 276 ? -18.596 -10.189 29.130 1.00 92.00 276 LEU A N 1
ATOM 2178 C CA . LEU A 1 276 ? -17.323 -10.377 28.439 1.00 92.00 276 LEU A CA 1
ATOM 2179 C C . LEU A 1 276 ? -17.300 -9.659 27.083 1.00 92.00 276 LEU A C 1
ATOM 2181 O O . LEU A 1 276 ? -18.177 -9.859 26.233 1.00 92.00 276 LEU A O 1
ATOM 2185 N N . TYR A 1 277 ? -16.251 -8.870 26.848 1.00 93.06 277 TYR A N 1
ATOM 2186 C CA . TYR A 1 277 ? -15.982 -8.287 25.538 1.00 93.06 277 TYR A CA 1
ATOM 2187 C C . TYR A 1 277 ? -15.492 -9.361 24.554 1.00 93.06 277 TYR A C 1
ATOM 2189 O O . TYR A 1 277 ? -14.647 -10.202 24.859 1.00 93.06 277 TYR A O 1
ATOM 2197 N N . THR A 1 278 ? -16.032 -9.334 23.338 1.00 94.88 278 THR A N 1
ATOM 2198 C CA . THR A 1 278 ? -15.591 -10.167 22.212 1.00 94.88 278 THR A CA 1
ATOM 2199 C C . THR A 1 278 ? -15.469 -9.273 20.988 1.00 94.88 278 THR A C 1
ATOM 2201 O O . THR A 1 278 ? -16.408 -8.533 20.680 1.00 94.88 278 THR A O 1
ATOM 2204 N N . CYS A 1 279 ? -14.321 -9.325 20.313 1.00 94.56 279 CYS A N 1
ATOM 2205 C CA . CYS A 1 279 ? -14.030 -8.459 19.177 1.00 94.56 279 CYS A CA 1
ATOM 2206 C C . CYS A 1 279 ? -14.768 -8.884 17.905 1.00 94.56 279 CYS A C 1
ATOM 2208 O O . CYS A 1 279 ? -15.098 -10.057 17.736 1.00 94.56 279 CYS A O 1
ATOM 2210 N N . GLY A 1 280 ? -14.983 -7.943 16.983 1.00 91.62 280 GLY A N 1
ATOM 2211 C CA . GLY A 1 280 ? -15.661 -8.189 15.705 1.00 91.62 280 GLY A CA 1
ATOM 2212 C C . GLY A 1 280 ? -15.150 -9.417 14.929 1.00 91.62 280 GLY A C 1
ATOM 2213 O O . GLY A 1 280 ? -15.967 -10.256 14.551 1.00 91.62 280 GLY A O 1
ATOM 2214 N N . PRO A 1 281 ? -13.825 -9.598 14.735 1.00 93.44 281 PRO A N 1
ATOM 2215 C CA . PRO A 1 281 ? -13.278 -10.781 14.063 1.00 93.44 281 PRO A CA 1
ATOM 2216 C C . PRO A 1 281 ? -13.637 -12.115 14.738 1.00 93.44 281 PRO A C 1
ATOM 2218 O O . PRO A 1 281 ? -13.837 -13.112 14.052 1.00 93.44 281 PRO A O 1
ATOM 2221 N N . CYS A 1 282 ? -13.739 -12.123 16.067 1.00 94.06 282 CYS A N 1
ATOM 2222 C CA . CYS A 1 282 ? -14.101 -13.290 16.871 1.00 94.06 282 CYS A CA 1
ATOM 2223 C C . CYS A 1 282 ? -15.621 -13.526 16.921 1.00 94.06 282 CYS A C 1
ATOM 2225 O O . CYS A 1 282 ? -16.079 -14.665 16.887 1.00 94.06 282 CYS A O 1
ATOM 2227 N N . ALA A 1 283 ? -16.416 -12.454 16.959 1.00 90.88 283 ALA A N 1
ATOM 2228 C CA . ALA A 1 283 ? -17.878 -12.518 16.970 1.00 90.88 283 ALA A CA 1
ATOM 2229 C C . ALA A 1 283 ? -18.477 -12.887 15.596 1.00 90.88 283 ALA A C 1
ATOM 2231 O O . ALA A 1 283 ? -19.568 -13.460 15.520 1.00 90.88 283 ALA A O 1
ATOM 2232 N N . GLY A 1 284 ? -17.776 -12.581 14.499 1.00 87.50 284 GLY A N 1
ATOM 2233 C CA . GLY A 1 284 ? -18.236 -12.860 13.141 1.00 87.50 284 GLY A CA 1
ATOM 2234 C C . GLY A 1 284 ? -19.520 -12.095 12.802 1.00 87.50 284 GLY A C 1
ATOM 2235 O O . GLY A 1 284 ? -19.577 -10.876 12.927 1.00 87.50 284 GLY A O 1
ATOM 2236 N N . ALA A 1 285 ? -20.555 -12.810 12.350 1.00 81.00 285 ALA A N 1
ATOM 2237 C CA . ALA A 1 285 ? -21.858 -12.223 12.009 1.00 81.00 285 ALA A CA 1
ATOM 2238 C C . ALA A 1 285 ? -22.808 -12.071 13.214 1.00 81.00 285 ALA A C 1
ATOM 2240 O O . ALA A 1 285 ? -23.892 -11.503 13.072 1.00 81.00 285 ALA A O 1
ATOM 2241 N N . ALA A 1 286 ? -22.444 -12.600 14.385 1.00 81.19 286 ALA A N 1
ATOM 2242 C CA . ALA A 1 286 ? -23.277 -12.505 15.575 1.00 81.19 286 ALA A CA 1
ATOM 2243 C C . ALA A 1 286 ? -23.112 -11.135 16.249 1.00 81.19 286 ALA A C 1
ATOM 2245 O O . ALA A 1 286 ? -21.999 -10.637 16.416 1.00 81.19 286 ALA A O 1
ATOM 2246 N N . GLN A 1 287 ? -24.227 -10.547 16.687 1.00 77.06 287 GLN A N 1
ATOM 2247 C CA . GLN A 1 287 ? -24.206 -9.389 17.582 1.00 77.06 287 GLN A CA 1
ATOM 2248 C C . GLN A 1 287 ? -23.628 -9.822 18.939 1.00 77.06 287 GLN A C 1
ATOM 2250 O O . GLN A 1 287 ? -24.151 -10.757 19.554 1.00 77.06 287 GLN A O 1
ATOM 2255 N N . PRO A 1 288 ? -22.545 -9.195 19.424 1.00 86.19 288 PRO A N 1
ATOM 2256 C CA . PRO A 1 288 ? -21.948 -9.588 20.685 1.00 86.19 288 PRO A CA 1
ATOM 2257 C C . PRO A 1 288 ? -22.781 -9.069 21.866 1.00 86.19 288 PRO A C 1
ATOM 2259 O O . PRO A 1 288 ? -23.210 -7.916 21.889 1.00 86.19 288 PRO A O 1
ATOM 2262 N N . ARG A 1 289 ? -22.963 -9.912 22.890 1.00 88.69 289 ARG A N 1
ATOM 2263 C CA . ARG A 1 289 ? -23.808 -9.628 24.070 1.00 88.69 289 ARG A CA 1
ATOM 2264 C C . ARG A 1 289 ? -23.448 -8.335 24.801 1.00 88.69 289 ARG A C 1
ATOM 2266 O O . ARG A 1 289 ? -24.321 -7.669 25.349 1.00 88.69 289 ARG A O 1
ATOM 2273 N N . TRP A 1 290 ? -22.172 -7.958 24.795 1.00 92.56 290 TRP A N 1
ATOM 2274 C CA . TRP A 1 290 ? -21.717 -6.726 25.433 1.00 92.56 290 TRP A CA 1
ATOM 2275 C C . TRP A 1 290 ? -22.325 -5.466 24.793 1.00 92.56 290 TRP A C 1
ATOM 2277 O O . TRP A 1 290 ? -22.546 -4.489 25.502 1.00 92.56 290 TRP A O 1
ATOM 2287 N N . ARG A 1 291 ? -22.678 -5.483 23.495 1.00 91.94 291 ARG A N 1
ATOM 2288 C CA . ARG A 1 291 ? -23.347 -4.344 22.833 1.00 91.94 291 ARG A CA 1
ATOM 2289 C C . ARG A 1 291 ? -24.783 -4.155 23.316 1.00 91.94 291 ARG A C 1
ATOM 2291 O O . ARG A 1 291 ? -25.234 -3.019 23.466 1.00 91.94 291 ARG A O 1
ATOM 2298 N N . GLU A 1 292 ? -25.490 -5.248 23.590 1.00 92.06 292 GLU A N 1
ATOM 2299 C CA . GLU A 1 292 ? -26.836 -5.206 24.174 1.00 92.06 292 GLU A CA 1
ATOM 2300 C C . GLU A 1 292 ? -26.785 -4.669 25.607 1.00 92.06 292 GLU A C 1
ATOM 2302 O O . GLU A 1 292 ? -27.556 -3.776 25.958 1.00 92.06 292 GLU A O 1
ATOM 2307 N N . ALA A 1 293 ? -25.832 -5.152 26.411 1.00 93.25 293 ALA A N 1
ATOM 2308 C CA . ALA A 1 293 ? -25.618 -4.679 27.777 1.00 93.25 293 ALA A CA 1
ATOM 2309 C C . ALA A 1 293 ? -25.254 -3.186 27.823 1.00 93.25 293 ALA A C 1
ATOM 2311 O O . ALA A 1 293 ? -25.839 -2.438 28.605 1.00 93.25 293 ALA A O 1
ATOM 2312 N N . LEU A 1 294 ? -24.356 -2.740 26.939 1.00 93.44 294 LEU A N 1
ATOM 2313 C CA . LEU A 1 294 ? -23.984 -1.334 26.780 1.00 93.44 294 LEU A CA 1
ATOM 2314 C C . LEU A 1 294 ? -25.200 -0.463 26.435 1.00 93.44 294 LEU A C 1
ATOM 2316 O O . LEU A 1 294 ? -25.465 0.537 27.101 1.00 93.44 294 LEU A O 1
ATOM 2320 N N . SER A 1 295 ? -25.988 -0.879 25.439 1.00 92.62 295 SER A N 1
ATOM 2321 C CA . SER A 1 295 ? -27.204 -0.163 25.032 1.00 92.62 295 SER A CA 1
ATOM 2322 C C . SER A 1 295 ? -28.229 -0.095 26.169 1.00 92.62 295 SER A C 1
ATOM 2324 O O . SER A 1 295 ? -28.857 0.943 26.387 1.00 92.62 295 SER A O 1
ATOM 2326 N N . GLY A 1 296 ? -28.383 -1.190 26.919 1.00 93.06 296 GLY A N 1
ATOM 2327 C CA . GLY A 1 296 ? -29.247 -1.258 28.094 1.00 93.06 296 GLY A CA 1
ATOM 2328 C C . GLY A 1 296 ? -28.794 -0.322 29.215 1.00 93.06 296 GLY A C 1
ATOM 2329 O O . GLY A 1 296 ? -29.624 0.389 29.782 1.00 93.06 296 GLY A O 1
ATOM 2330 N N . ALA A 1 297 ? -27.491 -0.266 29.499 1.00 93.44 297 ALA A N 1
ATOM 2331 C CA . ALA A 1 297 ? -26.919 0.634 30.499 1.00 93.44 297 ALA A CA 1
ATOM 2332 C C . ALA A 1 297 ? -27.097 2.109 30.110 1.00 93.44 297 ALA A C 1
ATOM 2334 O O . ALA A 1 297 ? -27.544 2.906 30.937 1.00 93.44 297 ALA A O 1
ATOM 2335 N N . LEU A 1 298 ? -26.859 2.458 28.841 1.00 92.56 298 LEU A N 1
ATOM 2336 C CA . LEU A 1 298 ? -27.081 3.809 28.323 1.00 92.56 298 LEU A CA 1
ATOM 2337 C C . LEU A 1 298 ? -28.553 4.233 28.459 1.00 92.56 298 LEU A C 1
ATOM 2339 O O . LEU A 1 298 ? -28.856 5.305 28.987 1.00 92.56 298 LEU A O 1
ATOM 2343 N N . GLN A 1 299 ? -29.489 3.378 28.033 1.00 93.94 299 GLN A N 1
ATOM 2344 C CA . GLN A 1 299 ? -30.925 3.647 28.175 1.00 93.94 299 GLN A CA 1
ATOM 2345 C C . GLN A 1 299 ? -31.356 3.739 29.643 1.00 93.94 299 GLN A C 1
ATOM 2347 O O . GLN A 1 299 ? -32.196 4.573 29.985 1.00 93.94 299 GLN A O 1
ATOM 2352 N N . GLY A 1 300 ? -30.791 2.896 30.510 1.00 92.31 300 GLY A N 1
ATOM 2353 C CA . GLY A 1 300 ? -31.020 2.930 31.952 1.00 92.31 300 GLY A CA 1
ATOM 2354 C C . GLY A 1 300 ? -30.580 4.258 32.567 1.00 92.31 300 GLY A C 1
ATOM 2355 O O . GLY A 1 300 ? -31.373 4.896 33.261 1.00 92.31 300 GLY A O 1
ATOM 2356 N N . GLY A 1 301 ? -29.367 4.714 32.244 1.00 90.44 301 GLY A N 1
ATOM 2357 C CA . GLY A 1 301 ? -28.844 6.011 32.676 1.00 90.44 301 GLY A CA 1
ATOM 2358 C C . GLY A 1 301 ? -29.711 7.175 32.194 1.00 90.44 301 GLY A C 1
ATOM 2359 O O . GLY A 1 301 ? -30.102 8.028 32.990 1.00 90.44 301 GLY A O 1
ATOM 2360 N N . LEU A 1 302 ? -30.119 7.168 30.921 1.00 92.25 302 LEU A N 1
ATOM 2361 C CA . LEU A 1 302 ? -31.000 8.200 30.366 1.00 92.25 302 LEU A CA 1
ATOM 2362 C C . LEU A 1 302 ? -32.357 8.252 31.087 1.00 92.25 302 LEU A C 1
ATOM 2364 O O . LEU A 1 302 ? -32.843 9.333 31.417 1.00 92.25 302 LEU A O 1
ATOM 2368 N N . ARG A 1 303 ? -32.963 7.094 31.380 1.00 94.12 303 ARG A N 1
ATOM 2369 C CA . ARG A 1 303 ? -34.219 7.026 32.146 1.00 94.12 303 ARG A CA 1
ATOM 2370 C C . ARG A 1 303 ? -34.061 7.581 33.558 1.00 94.12 303 ARG A C 1
ATOM 2372 O O . ARG A 1 303 ? -34.954 8.294 34.007 1.00 94.12 303 ARG A O 1
ATOM 2379 N N . GLN A 1 304 ? -32.950 7.292 34.235 1.00 92.81 304 GLN A N 1
ATOM 2380 C CA . GLN A 1 304 ? -32.679 7.831 35.571 1.00 92.81 304 GLN A CA 1
ATOM 2381 C C . GLN A 1 304 ? -32.545 9.355 35.547 1.00 92.81 304 GLN A C 1
ATOM 2383 O O . GLN A 1 304 ? -33.145 10.026 36.383 1.00 92.81 304 GLN A O 1
ATOM 2388 N N . VAL A 1 305 ? -31.834 9.910 34.562 1.00 93.69 305 VAL A N 1
ATOM 2389 C CA . VAL A 1 305 ? -31.719 11.367 34.392 1.00 93.69 305 VAL A CA 1
ATOM 2390 C C . VAL A 1 305 ? -33.088 11.991 34.126 1.00 93.69 305 VAL A C 1
ATOM 2392 O O . VAL A 1 305 ? -33.459 12.952 34.795 1.00 93.69 305 VAL A O 1
ATOM 2395 N N . LEU A 1 306 ? -33.877 11.423 33.208 1.00 93.62 306 LEU A N 1
ATOM 2396 C CA . LEU A 1 306 ? -35.229 11.911 32.916 1.00 93.62 306 LEU A CA 1
ATOM 2397 C C . LEU A 1 306 ? -36.143 11.845 34.145 1.00 93.62 306 LEU A C 1
ATOM 2399 O O . LEU A 1 306 ? -36.869 12.797 34.416 1.00 93.62 306 LEU A O 1
ATOM 2403 N N . GLN A 1 307 ? -36.096 10.754 34.911 1.00 93.50 307 GLN A N 1
ATOM 2404 C CA . GLN A 1 307 ? -36.860 10.627 36.149 1.00 93.50 307 GLN A CA 1
ATOM 2405 C C . GLN A 1 307 ? -36.402 11.646 37.197 1.00 93.50 307 GLN A C 1
ATOM 2407 O O . GLN A 1 307 ? -37.247 12.262 37.842 1.00 93.50 307 GLN A O 1
ATOM 2412 N N . GLY A 1 308 ? -35.090 11.865 37.322 1.00 93.00 308 GLY A N 1
ATOM 2413 C CA . GLY A 1 308 ? -34.505 12.898 38.172 1.00 93.00 308 GLY A CA 1
ATOM 2414 C C . GLY A 1 308 ? -35.053 14.279 37.823 1.00 93.00 308 GLY A C 1
ATOM 2415 O O . GLY A 1 308 ? -35.610 14.938 38.696 1.00 93.00 308 GLY A O 1
ATOM 2416 N N . LEU A 1 309 ? -35.014 14.650 36.541 1.00 92.94 309 LEU A N 1
ATOM 2417 C CA . LEU A 1 309 ? -35.538 15.922 36.030 1.00 92.94 309 LEU A CA 1
ATOM 2418 C C . LEU A 1 309 ? -37.052 16.079 36.237 1.00 92.94 309 LEU A C 1
ATOM 2420 O O . LEU A 1 309 ? -37.523 17.162 36.571 1.00 92.94 309 LEU A O 1
ATOM 2424 N N . LEU A 1 310 ? -37.826 15.004 36.060 1.00 92.06 310 LEU A N 1
ATOM 2425 C CA . LEU A 1 310 ? -39.273 15.007 36.310 1.00 92.06 310 LEU A CA 1
ATOM 2426 C C . LEU A 1 310 ? -39.606 15.106 37.806 1.00 92.06 310 LEU A C 1
ATOM 2428 O O . LEU A 1 310 ? -40.628 15.687 38.174 1.00 92.06 310 LEU A O 1
ATOM 2432 N N . SER A 1 311 ? -38.766 14.522 38.664 1.00 89.25 311 SER A N 1
ATOM 2433 C CA . SER A 1 311 ? -38.918 14.560 40.121 1.00 89.25 311 SER A CA 1
ATOM 2434 C C . SER A 1 311 ? -38.429 15.873 40.736 1.00 89.25 311 SER A C 1
ATOM 2436 O O . SER A 1 311 ? -38.976 16.309 41.749 1.00 89.25 311 SER A O 1
ATOM 2438 N N . SER A 1 312 ? -37.468 16.547 40.097 1.00 78.62 312 SER A N 1
ATOM 2439 C CA . SER A 1 312 ? -37.061 17.908 40.423 1.00 78.62 312 SER A CA 1
ATOM 2440 C C . SER A 1 312 ? -38.078 18.895 39.850 1.00 78.62 312 SER A C 1
ATOM 2442 O O . SER A 1 312 ? -37.843 19.549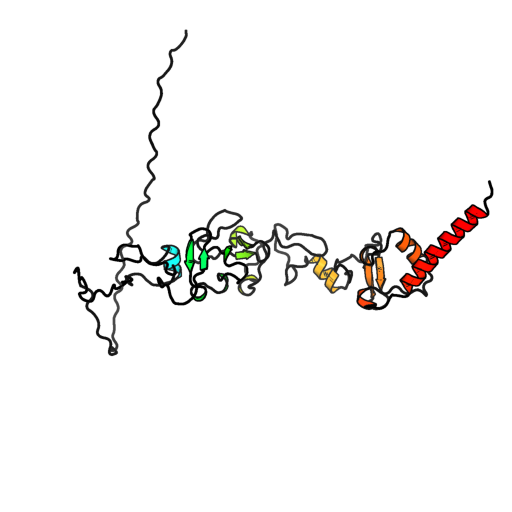 38.834 1.00 78.62 312 SER A O 1
ATOM 2444 N N . LYS A 1 313 ? -39.248 18.997 40.483 1.00 67.12 313 LYS A N 1
ATOM 2445 C CA . LYS A 1 313 ? -40.072 20.196 40.310 1.00 67.12 313 LYS A CA 1
ATOM 2446 C C . LYS A 1 313 ? -39.283 21.392 40.851 1.00 67.12 313 LYS A C 1
ATOM 2448 O O . LYS A 1 313 ? -38.818 21.338 41.988 1.00 67.12 313 LYS A O 1
ATOM 2453 N N . VAL A 1 314 ? -39.119 22.409 40.002 1.00 53.97 314 VAL A N 1
ATOM 2454 C CA . VAL A 1 314 ? -38.750 23.786 40.382 1.00 53.97 314 VAL A CA 1
ATOM 2455 C C . VAL A 1 314 ? -39.673 24.281 41.489 1.00 53.97 314 VAL A C 1
ATOM 2457 O O . VAL A 1 314 ? -40.887 23.976 41.401 1.00 53.97 314 VAL A O 1
#

Sequence (314 aa):
ELPLPEPEEQSRPRKPTLQPVLQLKARRRLDKDALAPGPFAAFPNGWTGKQKSPDGVHRVRVDFKEDCDLENVWLMGGLSVLTSVPGGPPMVCLLCASKGLHELVFCQVCCDPFHPFCLEEAERPLPQHHDTWCCRRCKFCHVCGRKGRGSKHLLECERCRHAYHPACLGPSYPTRATRKRRHWICSACVRCKSCGATPGKNWDVEWSGDYSLCPRCTQLYEKGNYCPICTRCYEDNDYESKMMQCAQCDHWVHAKCEGLSDEDYEILSGLPDSVLYTCGPCAGAAQPRWREALSGALQGGLRQVLQGLLSSKV

Organism: Macaca mulatta (NCBI:txid9544)

InterPro domains:
  IPR001965 Zinc finger, PHD-type [SM00249] (92-139)
  IPR001965 Zinc finger, PHD-type [SM00249] (140-190)
  IPR001965 Zinc finger, PHD-type [SM00249] (226-283)
  IPR011011 Zinc finger, FYVE/PHD-type [SSF57903] (89-140)
  IPR011011 Zinc finger, FYVE/PHD-type [SSF57903] (126-197)
  IPR011011 Zinc finger, FYVE/PHD-type [SSF57903] (223-292)
  IPR013083 Zinc finger, RING/FYVE/PHD-type [G3DSA:3.30.40.10] (89-199)
  IPR013083 Zinc finger, RING/FYVE/PHD-type [G3DSA:3.30.40.10] (221-285)
  IPR019787 Zinc finger, PHD-finger [PF00628] (93-138)
  IPR019787 Zinc finger, PHD-finger [PF00628] (141-189)
  IPR019787 Zinc finger, PHD-finger [PF00628] (227-282)
  IPR019787 Zinc finger, PHD-finger [PS50016] (90-141)
  IPR019787 Zinc finger, PHD-finger [PS50016] (138-192)
  IPR019787 Zinc finger, PHD-finger [PS50016] (224-285)

Foldseek 3Di:
DDDDDDDDDDDDDDDDDDDDDDDDDDDDDDDDDDDDDDPDDDDDPDDPDDDDDPPPDWDWDFPPPDDLDQLVLVVVVAGDTDGPDPPDQDQAARNPRHPDPADWQAAPPPRRTHDQVSDDPLQRDDPVCSVVHHGQQGQAAPQPRHGDDGPQGFDAAPPPRHTHGQVSLAPQRPPPLVVPDSHDHHQVGQAAQAPRDTDDNHVVADAPPNSHHGPVQVVQVVVLQAAPQSRHGDDPPPPVFLWAQAPPSRYIHGCVSQVHDPVLSVLLVPDDPVQGDHDCVRCPPHDRPSVVVSVVSVVVVVVVVVVVVVVPDD

Secondary structure (DSSP, 8-state):
--PPPPPPPPPPPPPP-PPP----PPPPPP--------S-PPPPS--------TT--PPPB--TTS---HHHHHHHTS---B--STT------TTT----SSPPEE-TTT--EE-GGGS-TTTSPPGGGGGG---TTT-BBTTT-PBP-TT-PPEEPTTT--EE-GGGG-TTS-TTGGGT-S----TTT---TTT-----S---S---TTS-S-HHHHHHHHTT-B-TTT--B--TT--SS-EEE-TTT--EEEGGGGT--HHHHHHHHTS-TTS----HHHHTTSPPHHHHHHHHHHHHHHHHHHHHHHH---